Protein AF-A0A914ZJX1-F1 (afdb_monomer_lite)

Foldseek 3Di:
DVVVVVVVVVVVVVVVVVVVVVVVVVVVVVVVVVVVVVVVVVVVVVVVVPPPPDDDDDDDDDDDDDDDDDDDDDDDDDDDDDDDDDDDDDDDDDDDDDDDPDPPPDDDDDDDDDDPDPPPDPPPQDPVRVVVVVVVVVVVVVVVVVVVVVVVVVVVVVVVVVVVVVVVVVVVVVVVVVVVVVVVVVVVVVVVVVVVVVVVVVVVVVVVVVVVVVVVVVVVVVVVVVVVVVVPD

Sequence (233 aa):
IAKIVTELRSVRVRKTATMNEITRLSALVRIHENMARNTRRETKYAECNTDEKKGEFDITQTIPSNSNSSFSQQSTSGIRRRHTNVQGSDNSEEKRQPEALSNLEGYMLVDDHEEPRQVEIMEPLSDEESVQLMAENEKLYAKFAQVNSDVLRIEQQMNHIHRLQETFAEKVLDQERDIGFVNESAVHTVENIRDGNEQIRQAIQNMASRRVILLFCIIVLTFTLLFLDWYNP

pLDDT: mean 71.73, std 25.42, range [26.59, 98.12]

Radius of gyration: 45.77 Å; chains: 1; bounding box: 111×68×139 Å

Organism: Parascaris univalens (NCBI:txid6257)

Secondary structure (DSSP, 8-state):
-HHHHHHHHHHHHHHHHHHHHHHHHHHHHHHHHHHHHHHHHHHHHHHTTSS-S---------------------------PPP-------------------S-----------------------HHHHHHHHHHHHHHHHHHHHHHHHHHHHHHHHHHHHHHHHHHHHHHHHHHHHHHHHHHHHHHHHHHHHHHHHHHHHHHHHHHHHHHHHHHHHHHHHHHHHHHHHT--

Structure (mmCIF, N/CA/C/O backbone):
data_AF-A0A914ZJX1-F1
#
_entry.id   AF-A0A914ZJX1-F1
#
loop_
_atom_site.group_PDB
_atom_site.id
_atom_site.type_symbol
_atom_site.label_atom_id
_atom_site.label_alt_id
_atom_site.label_comp_id
_atom_site.label_asym_id
_atom_site.label_entity_id
_atom_site.label_seq_id
_atom_site.pdbx_PDB_ins_code
_atom_site.Cartn_x
_atom_site.Cartn_y
_atom_site.Cartn_z
_atom_site.occupancy
_atom_site.B_iso_or_equiv
_atom_site.auth_seq_id
_atom_site.auth_comp_id
_atom_site.auth_asym_id
_atom_site.auth_atom_id
_atom_site.pdbx_PDB_model_num
ATOM 1 N N . ILE A 1 1 ? 12.340 -21.798 6.779 1.00 63.53 1 ILE A N 1
ATOM 2 C CA . ILE A 1 1 ? 11.074 -22.252 6.145 1.00 63.53 1 ILE A CA 1
ATOM 3 C C . ILE A 1 1 ? 10.210 -23.053 7.128 1.00 63.53 1 ILE A C 1
ATOM 5 O O . ILE A 1 1 ? 9.241 -22.482 7.607 1.00 63.53 1 ILE A O 1
ATOM 9 N N . ALA A 1 2 ? 10.567 -24.289 7.517 1.00 69.75 2 ALA A N 1
ATOM 10 C CA . ALA A 1 2 ? 9.725 -25.146 8.379 1.00 69.75 2 ALA A CA 1
ATOM 11 C C . ALA A 1 2 ? 9.161 -24.454 9.644 1.00 69.75 2 ALA A C 1
ATOM 13 O O . ALA A 1 2 ? 7.949 -24.433 9.828 1.00 69.75 2 ALA A O 1
ATOM 14 N N . LYS A 1 3 ? 10.011 -23.793 10.449 1.00 71.25 3 LYS A N 1
ATOM 15 C CA . LYS A 1 3 ? 9.604 -23.071 11.675 1.00 71.25 3 LYS A CA 1
ATOM 16 C C . LYS A 1 3 ? 8.497 -22.023 11.438 1.00 71.25 3 LYS A C 1
ATOM 18 O O . LYS A 1 3 ? 7.591 -21.902 12.251 1.00 71.25 3 LYS A O 1
ATOM 23 N N . ILE A 1 4 ? 8.532 -21.321 10.301 1.00 82.31 4 ILE A N 1
ATOM 24 C CA . ILE A 1 4 ? 7.536 -20.300 9.924 1.00 82.31 4 ILE A CA 1
ATOM 25 C C . ILE A 1 4 ? 6.193 -20.959 9.581 1.00 82.31 4 ILE A C 1
ATOM 27 O O . ILE A 1 4 ? 5.141 -20.460 9.969 1.00 82.31 4 ILE A O 1
ATOM 31 N N . VAL A 1 5 ? 6.213 -22.112 8.905 1.00 81.62 5 VAL A N 1
ATOM 32 C CA . VAL A 1 5 ? 4.995 -22.879 8.588 1.00 81.62 5 VAL A CA 1
ATOM 33 C C . VAL A 1 5 ? 4.332 -23.408 9.863 1.00 81.62 5 VAL A C 1
ATOM 35 O O . VAL A 1 5 ? 3.105 -23.381 9.960 1.00 81.62 5 VAL A O 1
ATOM 38 N N . THR A 1 6 ? 5.114 -23.847 10.854 1.00 84.31 6 THR A N 1
ATOM 39 C CA . THR A 1 6 ? 4.582 -24.280 12.155 1.00 84.31 6 THR A CA 1
ATOM 40 C C . THR A 1 6 ? 3.911 -23.125 12.901 1.00 84.31 6 THR A C 1
ATOM 42 O O . THR A 1 6 ? 2.796 -23.297 13.393 1.00 84.31 6 THR A O 1
ATOM 45 N N . GLU A 1 7 ? 4.516 -21.932 12.911 1.00 79.62 7 GLU A N 1
ATOM 46 C CA . GLU A 1 7 ? 3.898 -20.746 13.522 1.00 79.62 7 GLU A CA 1
ATOM 47 C C . GLU A 1 7 ? 2.642 -20.278 12.780 1.00 79.62 7 GLU A C 1
ATOM 49 O O . GLU A 1 7 ? 1.613 -20.027 13.401 1.00 79.62 7 GLU A O 1
ATOM 54 N N . LEU A 1 8 ? 2.650 -20.252 11.444 1.00 80.50 8 LEU A N 1
ATOM 55 C CA . LEU A 1 8 ? 1.454 -19.915 10.661 1.00 80.50 8 LEU A CA 1
ATOM 56 C C . LEU A 1 8 ? 0.292 -20.889 10.921 1.00 80.50 8 LEU A C 1
ATOM 58 O O . LEU A 1 8 ? -0.869 -20.473 10.961 1.00 80.50 8 LEU A O 1
ATOM 62 N N . ARG A 1 9 ? 0.587 -22.178 11.145 1.00 82.19 9 ARG A N 1
ATOM 63 C CA . ARG A 1 9 ? -0.411 -23.168 11.584 1.00 82.19 9 ARG A CA 1
ATOM 64 C C . ARG A 1 9 ? -0.891 -22.883 13.012 1.00 82.19 9 ARG A C 1
ATOM 66 O O . ARG A 1 9 ? -2.101 -22.880 13.232 1.00 82.19 9 ARG A O 1
ATOM 73 N N . SER A 1 10 ? 0.013 -22.585 13.950 1.00 81.25 10 SER A N 1
ATOM 74 C CA . SER A 1 10 ? -0.329 -22.277 15.352 1.00 81.25 10 SER A CA 1
ATOM 75 C C . SER A 1 10 ? -1.207 -21.020 15.474 1.00 81.25 10 SER A C 1
ATOM 77 O O . SER A 1 10 ? -2.144 -20.986 16.276 1.00 81.25 10 SER A O 1
ATOM 79 N N . VAL A 1 11 ? -0.952 -20.000 14.649 1.00 84.12 11 VAL A N 1
ATOM 80 C CA . VAL A 1 11 ? -1.743 -18.763 14.564 1.00 84.12 11 VAL A CA 1
ATOM 81 C C . VAL A 1 11 ? -3.106 -19.024 13.922 1.00 84.12 11 VAL A C 1
ATOM 83 O O . VAL A 1 11 ? -4.121 -18.563 14.445 1.00 84.12 11 VAL A O 1
ATOM 86 N N . ARG A 1 12 ? -3.169 -19.806 12.833 1.00 83.25 12 ARG A N 1
ATOM 87 C CA . ARG A 1 12 ? -4.442 -20.151 12.177 1.00 83.25 12 ARG A CA 1
ATOM 88 C C . ARG A 1 12 ? -5.375 -20.927 13.108 1.00 83.25 12 ARG A C 1
ATOM 90 O O . ARG A 1 12 ? -6.540 -20.556 13.205 1.00 83.25 12 ARG A O 1
ATOM 97 N N . VAL A 1 13 ? -4.866 -21.942 13.812 1.00 83.81 13 VAL A N 1
ATOM 98 C CA . VAL A 1 13 ? -5.658 -22.751 14.759 1.00 83.81 13 VAL A CA 1
ATOM 99 C C . VAL A 1 13 ? -6.202 -21.889 15.902 1.00 83.81 13 VAL A C 1
ATOM 101 O O . VAL A 1 13 ? -7.392 -21.964 16.212 1.00 83.81 13 VAL A O 1
ATOM 104 N N . ARG A 1 14 ? -5.371 -21.002 16.471 1.00 82.69 14 ARG A N 1
ATOM 105 C CA . ARG A 1 14 ? -5.810 -20.038 17.495 1.00 82.69 14 ARG A CA 1
ATOM 106 C C . ARG A 1 14 ? -6.898 -19.093 16.970 1.00 82.69 14 ARG A C 1
ATOM 108 O O . ARG A 1 14 ? -7.919 -18.940 17.632 1.00 82.69 14 ARG A O 1
ATOM 115 N N . LYS A 1 15 ? -6.743 -18.546 15.756 1.00 86.75 15 LYS A N 1
ATOM 116 C CA . LYS A 1 15 ? -7.756 -17.685 15.113 1.00 86.75 15 LYS A CA 1
ATOM 117 C C . LYS A 1 15 ? -9.080 -18.416 14.842 1.00 86.75 15 LYS A C 1
ATOM 119 O O . LYS A 1 15 ? -10.137 -17.809 14.971 1.00 86.75 15 LYS A O 1
ATOM 124 N N . THR A 1 16 ? -9.054 -19.701 14.483 1.00 81.94 16 THR A N 1
ATOM 125 C CA . THR A 1 16 ? -10.292 -20.486 14.312 1.00 81.94 16 THR A CA 1
ATOM 126 C C . THR A 1 16 ? -10.971 -20.820 15.640 1.00 81.94 16 THR A C 1
ATOM 128 O O . THR A 1 16 ? -12.196 -20.819 15.701 1.00 81.94 16 THR A O 1
ATOM 131 N N . ALA A 1 17 ? -10.206 -21.058 16.711 1.00 81.69 17 ALA A N 1
ATOM 132 C CA . ALA A 1 17 ? -10.768 -21.328 18.034 1.00 81.69 17 ALA A CA 1
ATOM 133 C C . ALA A 1 17 ? -11.537 -20.112 18.581 1.00 81.69 17 ALA A C 1
ATOM 135 O O . ALA A 1 17 ? -12.707 -20.246 18.940 1.00 81.69 17 ALA A O 1
ATOM 136 N N . THR A 1 18 ? -10.931 -18.919 18.542 1.00 86.06 18 THR A N 1
ATOM 137 C CA . THR A 1 18 ? -11.588 -17.684 19.007 1.00 86.06 18 THR A CA 1
ATOM 138 C C . THR A 1 18 ? -12.792 -17.300 18.144 1.00 86.06 18 THR A C 1
ATOM 140 O O . THR A 1 18 ? -13.811 -16.865 18.673 1.00 86.06 18 THR A O 1
ATOM 143 N N . MET A 1 19 ? -12.737 -17.520 16.825 1.00 85.50 19 MET A N 1
ATOM 144 C CA . MET A 1 19 ? -13.879 -17.285 15.929 1.00 85.50 19 MET A CA 1
ATOM 145 C C . MET A 1 19 ? -15.087 -18.172 16.278 1.00 85.50 19 MET A C 1
ATOM 147 O O . MET A 1 19 ? -16.227 -17.700 16.286 1.00 85.50 19 MET A O 1
ATOM 151 N N . ASN A 1 20 ? -14.848 -19.446 16.605 1.00 85.50 20 ASN A N 1
ATOM 152 C CA . ASN A 1 20 ? -15.901 -20.379 17.014 1.00 85.50 20 ASN A CA 1
ATOM 153 C C . ASN A 1 20 ? -16.506 -19.992 18.374 1.00 85.50 20 ASN A C 1
ATOM 155 O O . ASN A 1 20 ? -17.723 -20.060 18.550 1.00 85.50 20 ASN A O 1
ATOM 159 N N . GLU A 1 21 ? -15.674 -19.544 19.315 1.00 90.19 21 GLU A N 1
ATOM 160 C CA . GLU A 1 21 ? -16.105 -19.055 20.627 1.00 90.19 21 GLU A CA 1
ATOM 161 C C . GLU A 1 21 ? -16.976 -17.795 20.509 1.00 90.19 21 GLU A C 1
ATOM 163 O O . GLU A 1 21 ? -18.094 -17.775 21.025 1.00 90.19 21 GLU A O 1
ATOM 168 N N . ILE A 1 22 ? -16.541 -16.796 19.732 1.00 91.25 22 ILE A N 1
ATOM 169 C CA . ILE A 1 22 ? -17.322 -15.581 19.436 1.00 91.25 22 ILE A CA 1
ATOM 170 C C . ILE A 1 22 ? -18.656 -15.932 18.762 1.00 91.25 22 ILE A C 1
ATOM 172 O O . ILE A 1 22 ? -19.696 -15.379 19.122 1.00 91.25 22 ILE A O 1
ATOM 176 N N . THR A 1 23 ? -18.660 -16.885 17.825 1.00 89.31 23 THR A N 1
ATOM 177 C CA . THR A 1 23 ? -19.890 -17.343 17.155 1.00 89.31 23 THR A CA 1
ATOM 178 C C . THR A 1 23 ? -20.862 -17.987 18.151 1.00 89.31 23 THR A C 1
ATOM 180 O O . THR A 1 23 ? -22.060 -17.692 18.132 1.00 89.31 23 THR A O 1
ATOM 183 N N . ARG A 1 24 ? -20.355 -18.817 19.073 1.00 92.31 24 ARG A N 1
ATOM 184 C CA . ARG A 1 24 ? -21.152 -19.458 20.132 1.00 92.31 24 ARG A CA 1
ATOM 185 C C . ARG A 1 24 ? -21.694 -18.443 21.145 1.00 92.31 24 ARG A C 1
ATOM 187 O O . ARG A 1 24 ? -22.862 -18.536 21.519 1.00 92.31 24 ARG A O 1
ATOM 194 N N . LEU A 1 25 ? -20.887 -17.461 21.548 1.00 94.06 25 LEU A N 1
ATOM 195 C CA . LEU A 1 25 ? -21.309 -16.368 22.431 1.00 94.06 25 LEU A CA 1
ATOM 196 C C . LEU A 1 25 ? -22.364 -15.477 21.761 1.00 94.06 25 LEU A C 1
ATOM 198 O O . LEU A 1 25 ? -23.373 -15.159 22.384 1.00 94.06 25 LEU A O 1
ATOM 202 N N . SER A 1 26 ? -22.197 -15.145 20.477 1.00 90.19 26 SER A N 1
ATOM 203 C CA . SER A 1 26 ? -23.188 -14.387 19.701 1.00 90.19 26 SER A CA 1
ATOM 204 C C . SER A 1 26 ? -24.539 -15.111 19.629 1.00 90.19 26 SER A C 1
ATOM 206 O O . SER A 1 26 ? -25.585 -14.492 19.840 1.00 90.19 26 SER A O 1
ATOM 208 N N . ALA A 1 27 ? -24.529 -16.432 19.414 1.00 91.75 27 ALA A N 1
ATOM 209 C CA . ALA A 1 27 ? -25.740 -17.248 19.464 1.00 91.75 27 ALA A CA 1
ATOM 210 C C . ALA A 1 27 ? -26.391 -17.234 20.862 1.00 91.75 27 ALA A C 1
ATOM 212 O O . ALA A 1 27 ? -27.602 -17.040 20.963 1.00 91.75 27 ALA A O 1
ATOM 213 N N . LEU A 1 28 ? -25.600 -17.371 21.934 1.00 93.38 28 LEU A N 1
ATOM 214 C CA . LEU A 1 28 ? -26.094 -17.353 23.315 1.00 93.38 28 LEU A CA 1
ATOM 215 C C . LEU A 1 28 ? -26.724 -16.001 23.692 1.00 93.38 28 LEU A C 1
ATOM 217 O O . LEU A 1 28 ? -27.845 -15.971 24.197 1.00 93.38 28 LEU A O 1
ATOM 221 N N . VAL A 1 29 ? -26.051 -14.886 23.386 1.00 92.00 29 VAL A N 1
ATOM 222 C CA . VAL A 1 29 ? -26.569 -13.524 23.612 1.00 92.00 29 VAL A CA 1
ATOM 223 C C . VAL A 1 29 ? -27.886 -13.320 22.864 1.00 92.00 29 VAL A C 1
ATOM 225 O O . VAL A 1 29 ? -28.848 -12.815 23.437 1.00 92.00 29 VAL A O 1
ATOM 228 N N . ARG A 1 30 ? -27.974 -13.777 21.611 1.00 90.88 30 ARG A N 1
ATOM 229 C CA . ARG A 1 30 ? -29.190 -13.668 20.793 1.00 90.88 30 ARG A CA 1
ATOM 230 C C . ARG A 1 30 ? -30.359 -14.501 21.335 1.00 90.88 30 ARG A C 1
ATOM 232 O O . ARG A 1 30 ? -31.508 -14.078 21.209 1.00 90.88 30 ARG A O 1
ATOM 239 N N . ILE A 1 31 ? -30.083 -15.659 21.941 1.00 88.12 31 ILE A N 1
ATOM 240 C CA . ILE A 1 31 ? -31.086 -16.472 22.650 1.00 88.12 31 ILE A CA 1
ATOM 241 C C . ILE A 1 31 ? -31.544 -15.751 23.924 1.00 88.12 31 ILE A C 1
ATOM 243 O O . ILE A 1 31 ? -32.746 -15.595 24.129 1.00 88.12 31 ILE A O 1
ATOM 247 N N . HIS A 1 32 ? -30.612 -15.241 24.731 1.00 87.12 32 HIS A N 1
ATOM 248 C CA . HIS A 1 32 ? -30.917 -14.512 25.965 1.00 87.12 32 HIS A CA 1
ATOM 249 C C . HIS A 1 32 ? -31.736 -13.233 25.703 1.00 87.12 32 HIS A C 1
ATOM 251 O O . HIS A 1 32 ? -32.729 -12.968 26.375 1.00 87.12 32 HIS A O 1
ATOM 257 N N . GLU A 1 33 ? -31.391 -12.470 24.665 1.00 86.94 33 GLU A N 1
ATOM 258 C CA . GLU A 1 33 ? -32.134 -11.280 24.232 1.00 86.94 33 GLU A CA 1
ATOM 259 C C . GLU A 1 33 ? -33.534 -11.632 23.679 1.00 86.94 33 GLU A C 1
ATOM 261 O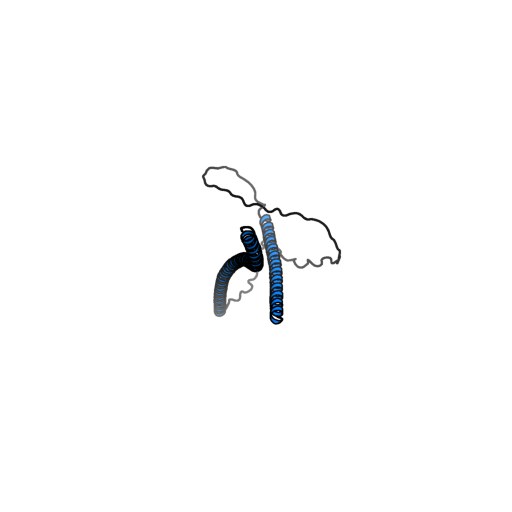 O . GLU A 1 33 ? -34.461 -10.826 23.746 1.00 86.94 33 GLU A O 1
ATOM 266 N N . ASN A 1 34 ? -33.729 -12.828 23.109 1.00 82.25 34 ASN A N 1
ATOM 267 C CA . ASN A 1 34 ? -35.059 -13.326 22.735 1.00 82.25 34 ASN A CA 1
ATOM 268 C C . ASN A 1 34 ? -35.878 -13.676 23.9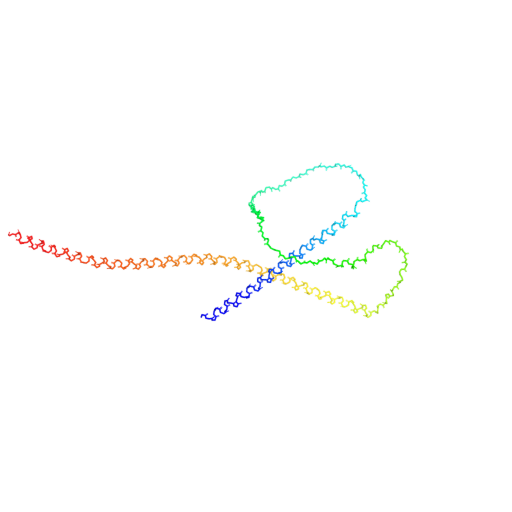91 1.00 82.25 34 ASN A C 1
ATOM 270 O O . ASN A 1 34 ? -36.976 -13.151 24.163 1.00 82.25 34 ASN A O 1
ATOM 274 N N . MET A 1 35 ? -35.298 -14.453 24.910 1.00 85.88 35 MET A N 1
ATOM 275 C CA . MET A 1 35 ? -35.914 -14.832 26.185 1.00 85.88 35 MET A CA 1
ATOM 276 C C . MET A 1 35 ? -36.354 -13.601 26.993 1.00 85.88 35 MET A C 1
ATOM 278 O O . MET A 1 35 ? -37.538 -13.459 27.283 1.00 85.88 35 MET A O 1
ATOM 282 N N . ALA A 1 36 ? -35.457 -12.638 27.224 1.00 80.12 36 ALA A N 1
ATOM 283 C CA . ALA A 1 36 ? -35.767 -11.401 27.948 1.00 80.12 36 ALA A CA 1
ATOM 284 C C . ALA A 1 36 ? -36.853 -10.539 27.267 1.00 80.12 36 ALA A C 1
ATOM 286 O O . ALA A 1 36 ? -37.604 -9.830 27.942 1.00 80.12 36 ALA A O 1
ATOM 287 N N . ARG A 1 37 ? -36.974 -10.593 25.930 1.00 80.94 37 ARG A N 1
ATOM 288 C CA . ARG A 1 37 ? -38.070 -9.935 25.195 1.00 80.94 37 ARG A CA 1
ATOM 289 C C . ARG A 1 37 ? -39.405 -10.659 25.348 1.00 80.94 37 ARG A C 1
ATOM 291 O O . ARG A 1 37 ? -40.429 -9.983 25.317 1.00 80.94 37 ARG A O 1
ATOM 298 N N . ASN A 1 38 ? -39.409 -11.980 25.505 1.00 75.88 38 ASN A N 1
ATOM 299 C CA . ASN A 1 38 ? -40.638 -12.744 25.720 1.00 75.88 38 ASN A CA 1
ATOM 300 C C . ASN A 1 38 ? -41.129 -12.596 27.163 1.00 75.88 38 ASN A C 1
ATOM 302 O O . ASN A 1 38 ? -42.287 -12.235 27.340 1.00 75.88 38 ASN A O 1
ATOM 306 N N . THR A 1 39 ? -40.241 -12.644 28.162 1.00 76.81 39 THR A N 1
ATOM 307 C CA . THR A 1 39 ? -40.602 -12.331 29.557 1.00 76.81 39 THR A CA 1
ATOM 308 C C . THR A 1 39 ? -41.211 -10.927 29.686 1.00 76.81 39 THR A C 1
ATOM 310 O O . THR A 1 39 ? -42.252 -10.758 30.308 1.00 76.81 39 THR A O 1
ATOM 313 N N . ARG A 1 40 ? -40.648 -9.912 29.004 1.00 71.75 40 ARG A N 1
ATOM 314 C CA . ARG A 1 40 ? -41.230 -8.548 28.948 1.00 71.75 40 ARG A CA 1
ATOM 315 C C . ARG A 1 40 ? -42.565 -8.438 28.197 1.00 71.75 40 ARG A C 1
ATOM 317 O O . ARG A 1 40 ? -43.233 -7.412 28.310 1.00 71.75 40 ARG A O 1
ATOM 324 N N . ARG A 1 41 ? -42.927 -9.423 27.371 1.00 68.25 41 ARG A N 1
ATOM 325 C CA . ARG A 1 41 ? -44.252 -9.504 26.735 1.00 68.25 41 ARG A CA 1
ATOM 326 C C . ARG A 1 41 ? -45.237 -10.181 27.674 1.00 68.25 41 ARG A C 1
ATOM 328 O O . ARG A 1 41 ? -46.320 -9.650 27.869 1.00 68.25 41 ARG A O 1
ATOM 335 N N . GLU A 1 42 ? -44.836 -11.286 28.289 1.00 65.88 42 GLU A N 1
ATOM 336 C CA . GLU A 1 42 ? -45.621 -12.022 29.284 1.00 65.88 42 GLU A CA 1
ATOM 337 C C . GLU A 1 42 ? -46.024 -11.114 30.458 1.00 65.88 42 GLU A C 1
ATOM 339 O O . GLU A 1 42 ? -47.206 -11.056 30.788 1.00 65.88 42 GLU A O 1
ATOM 344 N N . THR A 1 43 ? -45.110 -10.289 30.990 1.00 61.38 43 THR A N 1
ATOM 345 C CA . THR A 1 43 ? -45.464 -9.291 32.021 1.00 61.38 43 THR A CA 1
ATOM 346 C C . THR A 1 43 ? -46.469 -8.249 31.520 1.00 61.38 43 THR A C 1
ATOM 348 O O . THR A 1 43 ? -47.393 -7.904 32.245 1.00 61.38 43 THR A O 1
ATOM 351 N N . LYS A 1 44 ? -46.350 -7.782 30.269 1.00 61.81 44 LYS A N 1
ATOM 352 C CA . LYS A 1 44 ? -47.296 -6.811 29.685 1.00 61.81 44 LYS A CA 1
ATOM 353 C C . LYS A 1 44 ? -48.683 -7.393 29.413 1.00 61.81 44 LYS A C 1
ATOM 355 O O . LYS A 1 44 ? -49.662 -6.658 29.477 1.00 61.81 44 LYS A O 1
ATOM 360 N N . TYR A 1 45 ? -48.783 -8.686 29.106 1.00 52.91 45 TYR A N 1
ATOM 361 C CA . TYR A 1 45 ? -50.078 -9.359 28.971 1.00 52.91 45 TYR A CA 1
ATOM 362 C C . TYR A 1 45 ? -50.717 -9.676 30.332 1.00 52.91 45 TYR A C 1
ATOM 364 O O . TYR A 1 45 ? -51.940 -9.727 30.413 1.00 52.91 45 TYR A O 1
ATOM 372 N N . ALA A 1 46 ? -49.925 -9.824 31.400 1.00 55.16 46 ALA A N 1
ATOM 373 C CA . ALA A 1 46 ? -50.448 -9.902 32.765 1.00 55.16 46 ALA A CA 1
ATOM 374 C C . ALA A 1 46 ? -50.996 -8.544 33.252 1.00 55.16 46 ALA A C 1
ATOM 376 O O . ALA A 1 46 ? -52.097 -8.486 33.788 1.00 55.16 46 ALA A O 1
ATOM 377 N N . GLU A 1 47 ? -50.267 -7.453 32.995 1.00 52.16 47 GLU A N 1
ATOM 378 C CA . GLU A 1 47 ? -50.614 -6.081 33.411 1.00 52.16 47 GLU A CA 1
ATOM 379 C C . GLU A 1 47 ? -51.854 -5.520 32.676 1.00 52.16 47 GLU A C 1
ATOM 381 O O . GLU A 1 47 ? -52.600 -4.713 33.220 1.00 52.16 47 GLU A O 1
ATOM 386 N N . CYS A 1 48 ? -52.135 -6.000 31.457 1.00 43.66 48 CYS A N 1
ATOM 387 C CA . CYS A 1 48 ? -53.297 -5.580 30.661 1.00 43.66 48 CYS A CA 1
ATOM 388 C C . CYS A 1 48 ? -54.639 -6.199 31.116 1.00 43.66 48 CYS A C 1
ATOM 390 O O . CYS A 1 48 ? -55.693 -5.726 30.697 1.00 43.66 48 CYS A O 1
ATOM 392 N N . ASN A 1 49 ? -54.627 -7.247 31.950 1.00 45.59 49 ASN A N 1
ATOM 393 C CA . ASN A 1 49 ? -55.846 -7.949 32.385 1.00 45.59 49 ASN A CA 1
ATOM 394 C C . ASN A 1 49 ? -56.484 -7.369 33.666 1.00 45.59 49 ASN A C 1
ATOM 396 O O . ASN A 1 49 ? -57.536 -7.849 34.086 1.00 45.59 49 ASN A O 1
ATOM 400 N N . THR A 1 50 ? -55.873 -6.359 34.294 1.00 47.00 50 THR A N 1
ATOM 401 C CA . THR A 1 50 ? -56.339 -5.782 35.572 1.00 47.00 50 THR A CA 1
ATOM 402 C C . THR A 1 50 ? -57.206 -4.524 35.450 1.00 47.00 50 THR A C 1
ATOM 404 O O . THR A 1 50 ? -57.960 -4.245 36.378 1.00 47.00 50 THR A O 1
ATOM 407 N N . ASP A 1 51 ? -57.181 -3.807 34.319 1.00 44.16 51 ASP A N 1
ATOM 408 C CA . ASP A 1 51 ? -57.809 -2.474 34.194 1.00 44.16 51 ASP A CA 1
ATOM 409 C C . ASP A 1 51 ? -59.149 -2.430 33.420 1.00 44.16 51 ASP A C 1
ATOM 411 O O . ASP A 1 51 ? -59.751 -1.367 33.276 1.00 44.16 51 ASP A O 1
ATOM 415 N N . GLU A 1 52 ? -59.700 -3.563 32.964 1.00 43.44 52 GLU A N 1
ATOM 416 C CA . GLU A 1 52 ? -60.939 -3.584 32.152 1.00 43.44 52 GLU A CA 1
ATOM 417 C C . GLU A 1 52 ? -62.271 -3.557 32.945 1.00 43.44 52 GLU A C 1
ATOM 419 O O . GLU A 1 52 ? -63.329 -3.902 32.412 1.00 43.44 52 GLU A O 1
ATOM 424 N N . LYS A 1 53 ? -62.280 -3.112 34.215 1.00 43.59 53 LYS A N 1
ATOM 425 C CA . LYS A 1 53 ? -63.531 -2.933 34.995 1.00 43.59 53 LYS A CA 1
ATOM 426 C C . LYS A 1 53 ? -63.613 -1.656 35.841 1.00 43.59 53 LYS A C 1
ATOM 428 O O . LYS A 1 53 ? -63.817 -1.718 37.053 1.00 43.59 53 LYS A O 1
ATOM 433 N N . LYS A 1 54 ? -63.624 -0.498 35.175 1.00 36.09 54 LYS A N 1
ATOM 434 C CA . LYS A 1 54 ? -64.483 0.650 35.544 1.00 36.09 54 LYS A CA 1
ATOM 435 C C . LYS A 1 54 ? -64.588 1.629 34.376 1.00 36.09 54 LYS A C 1
ATOM 437 O O . LYS A 1 54 ? -63.587 2.190 33.951 1.00 36.09 54 LYS A O 1
ATOM 442 N N . GLY A 1 55 ? -65.796 1.811 33.851 1.00 32.38 55 GLY A N 1
ATOM 443 C CA . GLY A 1 55 ? -66.059 2.763 32.774 1.00 32.38 55 GLY A CA 1
ATOM 444 C C . GLY A 1 55 ? -66.694 4.070 33.253 1.00 32.38 55 GLY A C 1
ATOM 445 O O . GLY A 1 55 ? -67.102 4.179 34.406 1.00 32.38 55 GLY A O 1
ATOM 446 N N . GLU A 1 56 ? -66.857 4.960 32.267 1.00 31.47 56 GLU A N 1
ATOM 447 C CA . GLU A 1 56 ? -67.944 5.945 32.098 1.00 31.47 56 GLU A CA 1
ATOM 448 C C . GLU A 1 56 ? -67.641 7.449 32.327 1.00 31.47 56 GLU A C 1
ATOM 450 O O . GLU A 1 56 ? -67.453 7.898 33.450 1.00 31.47 56 GLU A O 1
ATOM 455 N N . PHE A 1 57 ? -67.727 8.201 31.207 1.00 30.94 57 PHE A N 1
ATOM 456 C CA . PHE A 1 57 ? -67.912 9.666 31.043 1.00 30.94 57 PHE A CA 1
ATOM 457 C C . PHE A 1 57 ? -66.806 10.626 31.570 1.00 30.94 57 PHE A C 1
ATOM 459 O O . PHE A 1 57 ? -66.059 10.297 32.479 1.00 30.94 57 PHE A O 1
ATOM 466 N N . ASP A 1 58 ? -66.570 11.830 31.018 1.00 29.34 58 ASP A N 1
ATOM 467 C CA . ASP A 1 58 ? -67.337 12.679 30.075 1.00 29.34 58 ASP A CA 1
ATOM 468 C C . ASP A 1 58 ? -66.398 13.504 29.133 1.00 29.34 58 ASP A C 1
ATOM 470 O O . ASP A 1 58 ? -65.172 13.479 29.253 1.00 29.34 58 ASP A O 1
ATOM 474 N N . ILE A 1 59 ? -66.974 14.236 28.177 1.00 39.91 59 ILE A N 1
ATOM 475 C CA . ILE A 1 59 ? -66.352 15.031 27.101 1.00 39.91 59 ILE A CA 1
ATOM 476 C C . ILE A 1 59 ? -66.068 16.484 27.550 1.00 39.91 59 ILE A C 1
ATOM 478 O O . ILE A 1 59 ? -66.909 17.073 28.218 1.00 39.91 59 ILE A O 1
ATOM 482 N N . THR A 1 60 ? -64.970 17.124 27.087 1.00 29.22 60 THR A N 1
ATOM 483 C CA . THR A 1 60 ? -64.966 18.482 26.451 1.00 29.22 60 THR A CA 1
ATOM 484 C C . THR A 1 60 ? -63.569 18.990 26.019 1.00 29.22 60 THR A C 1
ATOM 486 O O . THR A 1 60 ? -62.549 18.766 26.655 1.00 29.22 60 THR A O 1
ATOM 489 N N . GLN A 1 61 ? -63.591 19.690 24.882 1.00 36.19 61 GLN A N 1
ATOM 490 C CA . GLN A 1 61 ? -62.572 20.415 24.102 1.00 36.19 61 GLN A CA 1
ATOM 491 C C . GLN A 1 61 ? -61.500 21.237 24.864 1.00 36.19 61 GLN A C 1
ATOM 493 O O . GLN A 1 61 ? -61.813 21.903 25.846 1.00 36.19 61 GLN A O 1
ATOM 498 N N . THR A 1 62 ? -60.299 21.394 24.274 1.00 29.16 62 THR A N 1
ATOM 499 C CA . THR A 1 62 ? -59.807 22.684 23.696 1.00 29.16 62 THR A CA 1
ATOM 500 C C . THR A 1 62 ? -58.423 22.576 23.009 1.00 29.16 62 THR A C 1
ATOM 502 O O . THR A 1 62 ? -57.584 21.758 23.364 1.00 29.16 62 THR A O 1
ATOM 505 N N . ILE A 1 63 ? -58.204 23.421 21.993 1.00 34.50 63 ILE A N 1
ATOM 506 C CA . ILE A 1 63 ? -56.985 23.656 21.176 1.00 34.50 63 ILE A CA 1
ATOM 507 C C . ILE A 1 63 ? -56.868 25.205 21.135 1.00 34.50 63 ILE A C 1
ATOM 509 O O . ILE A 1 63 ? -57.941 25.806 20.993 1.00 34.50 63 ILE A O 1
ATOM 513 N N . PRO A 1 64 ? -55.696 25.900 21.263 1.00 44.22 64 PRO A N 1
ATOM 514 C CA . PRO A 1 64 ? -54.750 25.970 20.131 1.00 44.22 64 PRO A CA 1
ATOM 515 C C . PRO A 1 64 ? -53.260 26.378 20.327 1.00 44.22 64 PRO A C 1
ATOM 517 O O . PRO A 1 64 ? -52.854 26.990 21.307 1.00 44.22 64 PRO A O 1
ATOM 520 N N . SER A 1 65 ? -52.529 26.222 19.206 1.00 30.69 65 SER A N 1
ATOM 521 C CA . SER A 1 65 ? -51.378 27.026 18.705 1.00 30.69 65 SER A CA 1
ATOM 522 C C . SER A 1 65 ? -49.998 26.897 19.394 1.00 30.69 65 SER A C 1
ATOM 524 O O . SER A 1 65 ? -49.895 27.069 20.596 1.00 30.69 65 SER A O 1
ATOM 526 N N . ASN A 1 66 ? -48.907 26.509 18.699 1.00 32.50 66 ASN A N 1
ATOM 527 C CA . ASN A 1 66 ? -48.102 27.196 17.637 1.00 32.50 66 ASN A CA 1
ATOM 528 C C . ASN A 1 66 ? -46.785 27.724 18.291 1.00 32.50 66 ASN A C 1
ATOM 530 O O . ASN A 1 66 ? -46.838 28.126 19.443 1.00 32.50 66 ASN A O 1
ATOM 534 N N . SER A 1 67 ? -45.568 27.744 17.722 1.00 31.53 67 SER A N 1
ATOM 535 C CA . SER A 1 67 ? -45.083 27.654 16.331 1.00 31.53 67 SER A CA 1
ATOM 536 C C . SER A 1 67 ? -43.576 27.298 16.242 1.00 31.53 67 SER A C 1
ATOM 538 O O . SER A 1 67 ? -42.816 27.875 17.011 1.00 31.53 67 SER A O 1
ATOM 540 N N . ASN A 1 68 ? -43.167 26.546 15.199 1.00 32.38 68 ASN A N 1
ATOM 541 C CA . ASN A 1 68 ? -41.898 26.649 14.415 1.00 32.38 68 ASN A CA 1
ATOM 542 C C . ASN A 1 68 ? -40.527 26.452 15.145 1.00 32.38 68 ASN A C 1
ATOM 544 O O . ASN A 1 68 ? -40.362 26.854 16.282 1.00 32.38 68 ASN A O 1
ATOM 548 N N . SER A 1 69 ? -39.437 25.895 14.582 1.00 31.45 69 SER A N 1
ATOM 549 C CA . SER A 1 69 ? -39.047 25.383 13.240 1.00 31.45 69 SER A CA 1
ATOM 550 C C . SER A 1 69 ? -37.898 24.326 13.414 1.00 31.45 69 SER A C 1
ATOM 552 O O . SER A 1 69 ? -37.564 24.048 14.560 1.00 31.45 69 SER A O 1
ATOM 554 N N . SER A 1 70 ? -37.216 23.677 12.447 1.00 26.59 70 SER A N 1
ATOM 555 C CA . SER A 1 70 ? -37.097 23.770 10.972 1.00 26.59 70 SER A CA 1
ATOM 556 C C . SER A 1 70 ? -36.598 22.442 10.336 1.00 26.59 70 SER A C 1
ATOM 558 O O . SER A 1 70 ? -36.021 21.600 11.013 1.00 26.59 70 SER A O 1
ATOM 560 N N . PHE A 1 71 ? -36.825 22.299 9.020 1.00 26.61 71 PHE A N 1
ATOM 561 C CA . PHE A 1 71 ? -35.885 21.946 7.918 1.00 26.61 71 PHE A CA 1
ATOM 562 C C . PHE A 1 71 ? -34.491 21.327 8.261 1.00 26.61 71 PHE A C 1
ATOM 564 O O . PHE A 1 71 ? -33.818 21.832 9.149 1.00 26.61 71 PHE A O 1
ATOM 571 N N . SER A 1 72 ? -33.920 20.322 7.564 1.00 31.14 72 SER A N 1
ATOM 572 C CA . SER A 1 72 ? -34.218 19.705 6.246 1.00 31.14 72 SER A CA 1
ATOM 573 C C . SER A 1 72 ? -33.641 18.280 6.062 1.00 31.14 72 SER A C 1
ATOM 575 O O . SER A 1 72 ? -32.705 17.881 6.741 1.00 31.14 72 SER A O 1
ATOM 577 N N . GLN A 1 73 ? -34.199 17.578 5.062 1.00 38.09 73 GLN A N 1
ATOM 578 C CA . GLN A 1 73 ? -33.683 16.455 4.238 1.00 38.09 73 GLN A CA 1
ATOM 579 C C . GLN A 1 73 ? -32.140 16.247 4.268 1.00 38.09 73 GLN A C 1
ATOM 581 O O . GLN A 1 73 ? -31.401 17.222 4.235 1.00 38.09 73 GLN A O 1
ATOM 586 N N . GLN A 1 74 ? -31.588 15.022 4.212 1.00 30.53 74 GLN A N 1
ATOM 587 C CA . GLN A 1 74 ? -31.599 14.202 2.985 1.00 30.53 74 GLN A CA 1
ATOM 588 C C . GLN A 1 74 ? -31.247 12.704 3.188 1.00 30.53 74 GLN A C 1
ATOM 590 O O . GLN A 1 74 ? -30.473 12.318 4.056 1.00 30.53 74 GLN A O 1
ATOM 595 N N . SER A 1 75 ? -31.838 11.889 2.314 1.00 32.28 75 SER A N 1
ATOM 596 C CA . SER A 1 75 ? -31.734 10.444 2.054 1.00 32.28 75 SER A CA 1
ATOM 597 C C . SER A 1 75 ? -30.451 9.669 2.411 1.00 32.28 75 SER A C 1
ATOM 599 O O . SER A 1 75 ? -29.364 10.016 1.955 1.00 32.28 75 SER A O 1
ATOM 601 N N . THR A 1 76 ? -30.628 8.449 2.942 1.00 39.78 76 THR A N 1
ATOM 602 C CA . THR A 1 76 ? -29.812 7.285 2.536 1.00 39.78 76 THR A CA 1
ATOM 603 C C . THR A 1 76 ? -30.684 6.105 2.094 1.00 39.78 76 THR A C 1
ATOM 605 O O . THR A 1 76 ? -31.731 5.789 2.656 1.00 39.78 76 THR A O 1
ATOM 608 N N . SER A 1 77 ? -30.254 5.501 0.993 1.00 35.06 77 SER A N 1
ATOM 609 C CA . SER A 1 77 ? -30.882 4.432 0.222 1.00 35.06 77 SER A CA 1
ATOM 610 C C . SER A 1 77 ? -31.022 3.105 0.980 1.00 35.06 77 SER A C 1
ATOM 612 O O . SER A 1 77 ? -30.102 2.641 1.648 1.00 35.06 77 SER A O 1
ATOM 614 N N . GLY A 1 78 ? -32.163 2.431 0.805 1.00 35.94 78 GLY A N 1
ATOM 615 C CA . GLY A 1 78 ? -32.388 1.088 1.345 1.00 35.94 78 GLY A CA 1
ATOM 616 C C . GLY A 1 78 ? -31.769 -0.031 0.496 1.00 35.94 78 GLY A C 1
ATOM 617 O O . GLY A 1 78 ? -31.711 0.063 -0.730 1.00 35.94 78 GLY A O 1
ATOM 618 N N . ILE A 1 79 ? -31.395 -1.144 1.142 1.00 36.50 79 ILE A N 1
ATOM 619 C CA . ILE A 1 79 ? -30.983 -2.390 0.471 1.00 36.50 79 ILE A CA 1
ATOM 620 C C . ILE A 1 79 ? -31.952 -3.533 0.815 1.00 36.50 79 ILE A C 1
ATOM 622 O O . ILE A 1 79 ? -31.840 -4.249 1.808 1.00 36.50 79 ILE A O 1
ATOM 626 N N . ARG A 1 80 ? -32.925 -3.670 -0.088 1.00 34.53 80 ARG A N 1
ATOM 627 C CA . ARG A 1 80 ? -33.714 -4.855 -0.464 1.00 34.53 80 ARG A CA 1
ATOM 628 C C . ARG A 1 80 ? -33.183 -6.205 0.068 1.00 34.53 80 ARG A C 1
ATOM 630 O O . ARG A 1 80 ? -32.289 -6.798 -0.534 1.00 34.53 80 ARG A O 1
ATOM 637 N N . ARG A 1 81 ? -33.822 -6.776 1.101 1.00 34.16 81 ARG A N 1
ATOM 638 C CA . ARG A 1 81 ? -33.679 -8.216 1.408 1.00 34.16 81 ARG A CA 1
ATOM 639 C C . ARG A 1 81 ? -34.383 -9.038 0.326 1.00 34.16 81 ARG A C 1
ATOM 641 O O . ARG A 1 81 ? -35.581 -8.887 0.101 1.00 34.16 81 ARG A O 1
ATOM 648 N N . ARG A 1 82 ? -33.625 -9.888 -0.366 1.00 30.30 82 ARG A N 1
ATOM 649 C CA . ARG A 1 82 ? -34.104 -10.743 -1.459 1.00 30.30 82 ARG A CA 1
ATOM 650 C C . ARG A 1 82 ? -34.637 -12.061 -0.891 1.00 30.30 82 ARG A C 1
ATOM 652 O O . ARG A 1 82 ? -33.920 -12.738 -0.165 1.00 30.30 82 ARG A O 1
ATOM 659 N N . HIS A 1 83 ? -35.868 -12.429 -1.245 1.00 34.78 83 HIS A N 1
ATOM 660 C CA . HIS A 1 83 ? -36.385 -13.780 -1.020 1.00 34.78 83 HIS A CA 1
ATOM 661 C C . HIS A 1 83 ? -35.590 -14.800 -1.850 1.00 34.78 83 HIS A C 1
ATOM 663 O O . HIS A 1 83 ? -35.430 -14.617 -3.058 1.00 34.78 83 HIS A O 1
ATOM 669 N N . THR A 1 84 ? -35.202 -15.909 -1.225 1.00 32.56 84 THR A N 1
ATOM 670 C CA . THR A 1 84 ? -35.014 -17.206 -1.889 1.00 32.56 84 THR A CA 1
ATOM 671 C C . THR A 1 84 ? -35.687 -18.258 -1.020 1.00 32.56 84 THR A C 1
ATOM 673 O O . THR A 1 84 ? -35.427 -18.334 0.178 1.00 32.56 84 THR A O 1
ATOM 676 N N . ASN A 1 85 ? -36.592 -19.015 -1.625 1.00 27.88 85 ASN A N 1
ATOM 677 C CA . ASN A 1 85 ? -37.380 -20.083 -1.019 1.00 27.88 85 ASN A CA 1
ATOM 678 C C . ASN A 1 85 ? -37.089 -21.373 -1.812 1.00 27.88 85 ASN A C 1
ATOM 680 O O . ASN A 1 85 ? -36.814 -21.241 -3.005 1.00 27.88 85 ASN A O 1
ATOM 684 N N . VAL A 1 86 ? -37.255 -22.560 -1.198 1.00 30.33 86 VAL A N 1
ATOM 685 C CA . VAL A 1 86 ? -37.311 -23.892 -1.870 1.00 30.33 86 VAL A CA 1
ATOM 686 C C . VAL A 1 86 ? -35.951 -24.425 -2.418 1.00 30.33 86 VAL A C 1
ATOM 688 O O . VAL A 1 86 ? -35.165 -23.633 -2.923 1.00 30.33 86 VAL A O 1
ATOM 691 N N . GLN A 1 87 ? -35.535 -25.713 -2.372 1.00 29.25 87 GLN A N 1
ATOM 692 C CA . GLN A 1 87 ? -36.019 -27.016 -1.825 1.00 29.25 87 GLN A CA 1
ATOM 693 C C . GLN A 1 87 ? -34.784 -27.855 -1.370 1.00 29.25 87 GLN A C 1
ATOM 695 O O . GLN A 1 87 ? -33.682 -27.598 -1.850 1.00 29.25 87 GLN A O 1
ATOM 700 N N . GLY A 1 88 ? -34.973 -28.914 -0.563 1.00 27.12 88 GLY A N 1
ATOM 701 C CA . GLY A 1 88 ? -34.004 -30.014 -0.357 1.00 27.12 88 GLY A CA 1
ATOM 702 C C . GLY A 1 88 ? -33.816 -30.350 1.128 1.00 27.12 88 GLY A C 1
ATOM 703 O O . GLY A 1 88 ? -32.941 -29.781 1.765 1.00 27.12 88 GLY A O 1
ATOM 704 N N . SER A 1 89 ? -34.728 -31.065 1.795 1.00 29.36 89 SER A N 1
ATOM 705 C CA . SER A 1 89 ? -34.909 -32.531 1.729 1.00 29.36 89 SER A CA 1
ATOM 706 C C . SER A 1 89 ? -33.632 -33.313 2.060 1.00 29.36 89 SER A C 1
ATOM 708 O O . SER A 1 89 ? -32.829 -33.554 1.169 1.00 29.36 89 SER A O 1
ATOM 710 N N . ASP A 1 90 ? -33.503 -33.779 3.307 1.00 29.47 90 ASP A N 1
ATOM 711 C CA . ASP A 1 90 ? -33.643 -35.223 3.540 1.00 29.47 90 ASP A CA 1
ATOM 712 C C . ASP A 1 90 ? -34.018 -35.569 4.992 1.00 29.47 90 ASP A C 1
ATOM 714 O O . ASP A 1 90 ? -33.857 -34.761 5.909 1.00 29.47 90 ASP A O 1
ATOM 718 N N . ASN A 1 91 ? -34.604 -36.755 5.169 1.00 30.52 91 ASN A N 1
ATOM 719 C CA . ASN A 1 91 ? -35.298 -37.169 6.392 1.00 30.52 91 ASN A CA 1
ATOM 720 C C . ASN A 1 91 ? -34.373 -37.762 7.465 1.00 30.52 91 ASN A C 1
ATOM 722 O O . ASN A 1 91 ? -33.443 -38.509 7.168 1.00 30.52 91 ASN A O 1
ATOM 726 N N . SER A 1 92 ? -34.744 -37.572 8.732 1.00 35.34 92 SER A N 1
ATOM 727 C CA . SER A 1 92 ? -34.518 -38.545 9.811 1.00 35.34 92 SER A CA 1
ATOM 728 C C . SER A 1 92 ? -35.572 -38.318 10.892 1.00 35.34 92 SER A C 1
ATOM 730 O O . SER A 1 92 ? -35.455 -37.410 11.711 1.00 35.34 92 SER A O 1
ATOM 732 N N . GLU A 1 93 ? -36.639 -39.116 10.858 1.00 33.66 93 GLU A N 1
ATOM 733 C CA . GLU A 1 93 ? -37.624 -39.161 11.936 1.00 33.66 93 GLU A CA 1
ATOM 734 C C . GLU A 1 93 ? -36.996 -39.853 13.155 1.00 33.66 93 GLU A C 1
ATOM 736 O O . GLU A 1 93 ? -36.675 -41.037 13.083 1.00 33.66 93 GLU A O 1
ATOM 741 N N . GLU A 1 94 ? -36.886 -39.171 14.300 1.00 31.30 94 GLU A N 1
ATOM 742 C CA . GLU A 1 94 ? -36.883 -39.878 15.585 1.00 31.30 94 GLU A CA 1
ATOM 743 C C . GLU A 1 94 ? -37.979 -39.329 16.500 1.00 31.30 94 GLU A C 1
ATOM 745 O O . GLU A 1 94 ? -38.189 -38.128 16.665 1.00 31.30 94 GLU A O 1
ATOM 750 N N . LYS A 1 95 ? -38.739 -40.274 17.043 1.00 34.97 95 LYS A N 1
ATOM 751 C CA . LYS A 1 95 ? -40.072 -40.101 17.599 1.00 34.97 95 LYS A CA 1
ATOM 752 C C . LYS A 1 95 ? -39.995 -40.166 19.120 1.00 34.97 95 LYS A C 1
ATOM 754 O O . LYS A 1 95 ? -39.932 -41.262 19.672 1.00 34.97 95 LYS A O 1
ATOM 759 N N . ARG A 1 96 ? -40.065 -39.022 19.807 1.00 31.03 96 ARG A N 1
ATOM 760 C CA . ARG A 1 96 ? -40.382 -38.977 21.247 1.00 31.03 96 ARG A CA 1
ATOM 761 C C . ARG A 1 96 ? -41.449 -37.928 21.536 1.00 31.03 96 ARG A C 1
ATOM 763 O O . ARG A 1 96 ? -41.295 -36.757 21.209 1.00 31.03 96 ARG A O 1
ATOM 770 N N . GLN A 1 97 ? -42.550 -38.403 22.108 1.00 38.47 97 GLN A N 1
ATOM 771 C CA . GLN A 1 97 ? -43.651 -37.589 22.618 1.00 38.47 97 GLN A CA 1
ATOM 772 C C . GLN A 1 97 ? -43.268 -36.965 23.976 1.00 38.47 97 GLN A C 1
ATOM 774 O O . GLN A 1 97 ? -42.303 -37.419 24.596 1.00 38.47 97 GLN A O 1
ATOM 779 N N . PRO A 1 98 ? -43.965 -35.902 24.417 1.00 40.25 98 PRO A N 1
ATOM 780 C CA . PRO A 1 98 ? -43.595 -35.158 25.614 1.00 40.25 98 PRO A CA 1
ATOM 781 C C . PRO A 1 98 ? -44.171 -35.811 26.873 1.00 40.25 98 PRO A C 1
ATOM 783 O O . PRO A 1 98 ? -45.368 -36.085 26.929 1.00 40.25 98 PRO A O 1
ATOM 786 N N . GLU A 1 99 ? -43.349 -35.975 27.909 1.00 37.47 99 GLU A N 1
ATOM 787 C CA . GLU A 1 99 ? -43.814 -36.397 29.233 1.00 37.47 99 GLU A CA 1
ATOM 788 C C . GLU A 1 99 ? -43.447 -35.376 30.320 1.00 37.47 99 GLU A C 1
ATOM 790 O O . GLU A 1 99 ? -42.372 -34.778 30.296 1.00 37.47 99 GLU A O 1
ATOM 795 N N . ALA A 1 100 ? -44.368 -35.214 31.277 1.00 35.03 100 ALA A N 1
ATOM 796 C CA . ALA A 1 100 ? -44.220 -34.506 32.552 1.00 35.03 100 ALA A CA 1
ATOM 797 C C . ALA A 1 100 ? -43.957 -32.978 32.533 1.00 35.03 100 ALA A C 1
ATOM 799 O O . ALA A 1 100 ? -43.001 -32.482 33.128 1.00 35.03 100 ALA A O 1
ATOM 800 N N . LEU A 1 101 ? -44.922 -32.201 32.021 1.00 40.75 101 LEU A N 1
ATOM 801 C CA . LEU A 1 101 ? -45.260 -30.906 32.639 1.00 40.75 101 LEU A CA 1
ATOM 802 C C . LEU A 1 101 ? -46.164 -31.164 33.862 1.00 40.75 101 LEU A C 1
ATOM 804 O O . LEU A 1 101 ? -47.382 -31.076 33.746 1.00 40.75 101 LEU A O 1
ATOM 808 N N . SER A 1 102 ? -45.594 -31.541 35.014 1.00 42.06 102 SER A N 1
ATOM 809 C CA . SER A 1 102 ? -46.392 -31.918 36.203 1.00 42.06 102 SER A CA 1
ATOM 810 C C . SER A 1 102 ? -45.846 -31.424 37.553 1.00 42.06 102 SER A C 1
ATOM 812 O O . SER A 1 102 ? -46.090 -32.063 38.569 1.00 42.06 102 SER A O 1
ATOM 814 N N . ASN A 1 103 ? -45.086 -30.322 37.581 1.00 40.66 103 ASN A N 1
ATOM 815 C CA . ASN A 1 103 ? -44.528 -29.736 38.814 1.00 40.66 103 ASN A CA 1
ATOM 816 C C . ASN A 1 103 ? -44.593 -28.191 38.809 1.00 40.66 103 ASN A C 1
ATOM 818 O O . ASN A 1 103 ? -43.594 -27.522 39.063 1.00 40.66 103 ASN A O 1
ATOM 822 N N . LEU A 1 104 ? -45.759 -27.615 38.488 1.00 47.38 104 LEU A N 1
ATOM 823 C CA . LEU A 1 104 ? -46.030 -26.175 38.675 1.00 47.38 104 LEU A CA 1
ATOM 824 C C . LEU A 1 104 ? -47.417 -25.900 39.296 1.00 47.38 104 LEU A C 1
ATOM 826 O O . LEU A 1 104 ? -47.974 -24.813 39.176 1.00 47.38 104 LEU A O 1
ATOM 830 N N . GLU A 1 105 ? -47.973 -26.901 39.975 1.00 41.28 105 GLU A N 1
ATOM 831 C CA . GLU A 1 105 ? -49.198 -26.789 40.764 1.00 41.28 105 GLU A CA 1
ATOM 832 C C . GLU A 1 105 ? -48.850 -26.113 42.106 1.00 41.28 105 GLU A C 1
ATOM 834 O O . GLU A 1 105 ? -48.334 -26.775 43.006 1.00 41.28 105 GLU A O 1
ATOM 839 N N . GLY A 1 106 ? -49.040 -24.792 42.251 1.00 44.44 106 GLY A N 1
ATOM 840 C CA . GLY A 1 106 ? -48.676 -24.155 43.529 1.00 44.44 106 GLY A CA 1
ATOM 841 C C . GLY A 1 106 ? -48.587 -22.632 43.640 1.00 44.44 106 GLY A C 1
ATOM 842 O O . GLY A 1 106 ? -47.849 -22.164 44.502 1.00 44.44 106 GLY A O 1
ATOM 843 N N . TYR A 1 107 ? -49.320 -21.846 42.845 1.00 40.50 107 TYR A N 1
ATOM 844 C CA . TYR A 1 107 ? -49.447 -20.397 43.078 1.00 40.50 107 TYR A CA 1
ATOM 845 C C . TYR A 1 107 ? -50.918 -20.006 43.252 1.00 40.50 107 TYR A C 1
ATOM 847 O O . TYR A 1 107 ? -51.539 -19.449 42.349 1.00 40.50 107 TYR A O 1
ATOM 855 N N . MET A 1 108 ? -51.490 -20.313 44.419 1.00 44.59 108 MET A N 1
ATOM 856 C CA . MET A 1 108 ? -52.764 -19.707 44.810 1.00 44.59 108 MET A CA 1
ATOM 857 C C . MET A 1 108 ? -52.508 -18.289 45.317 1.00 44.59 108 MET A C 1
ATOM 859 O O . MET A 1 108 ? -51.739 -18.088 46.257 1.00 44.59 108 MET A O 1
ATOM 863 N N . LEU A 1 109 ? -53.176 -17.316 44.700 1.00 51.28 109 LEU A N 1
ATOM 864 C CA . LEU A 1 109 ? -53.329 -15.981 45.265 1.00 51.28 109 LEU A CA 1
ATOM 865 C C . LEU A 1 109 ? -54.179 -16.117 46.535 1.00 51.28 109 LEU A C 1
ATOM 867 O O . LEU A 1 109 ? -55.306 -16.604 46.467 1.00 51.28 109 LEU A O 1
ATOM 871 N N . VAL A 1 110 ? -53.622 -15.740 47.685 1.00 47.47 110 VAL A N 1
ATOM 872 C CA . VAL A 1 110 ? -54.358 -15.726 48.954 1.00 47.47 110 VAL A CA 1
ATOM 873 C C . VAL A 1 110 ? -55.090 -14.393 49.051 1.00 47.47 110 VAL A C 1
ATOM 875 O O . VAL A 1 110 ? -54.464 -13.360 49.274 1.00 47.47 110 VAL A O 1
ATOM 878 N N . ASP A 1 111 ? -56.399 -14.451 48.827 1.00 40.06 111 ASP A N 1
ATOM 879 C CA . ASP A 1 111 ? -57.359 -13.386 49.128 1.00 40.06 111 ASP A CA 1
ATOM 880 C C . ASP A 1 111 ? -57.630 -13.316 50.647 1.00 40.06 111 ASP A C 1
ATOM 882 O O . ASP A 1 111 ? -57.321 -14.263 51.381 1.00 40.06 111 ASP A O 1
ATOM 886 N N . ASP A 1 112 ? -58.169 -12.191 51.116 1.00 46.28 112 ASP A N 1
ATOM 887 C CA . ASP A 1 112 ? -58.239 -11.822 52.536 1.00 46.28 112 ASP A CA 1
ATOM 888 C C . ASP A 1 112 ? -58.963 -12.855 53.420 1.00 46.28 112 ASP A C 1
ATOM 890 O O . ASP A 1 112 ? -60.174 -13.055 53.320 1.00 46.28 112 ASP A O 1
ATOM 894 N N . HIS A 1 113 ? -58.240 -13.411 54.398 1.00 42.44 113 HIS A N 1
ATOM 895 C CA . HIS A 1 113 ? -58.836 -13.890 55.645 1.00 42.44 113 HIS A CA 1
ATOM 896 C C . HIS A 1 113 ? -57.912 -13.619 56.839 1.00 42.44 113 HIS A C 1
ATOM 898 O O . HIS A 1 113 ? -56.818 -14.171 56.968 1.00 42.44 113 HIS A O 1
ATOM 904 N N . GLU A 1 114 ? -58.401 -12.751 57.721 1.00 51.28 114 GLU A N 1
ATOM 905 C CA . GLU A 1 114 ? -57.750 -12.280 58.939 1.00 51.28 114 GLU A CA 1
ATOM 906 C C . GLU A 1 114 ? -57.793 -13.361 60.037 1.00 51.28 114 GLU A C 1
ATOM 908 O O . GLU A 1 114 ? -58.725 -13.444 60.833 1.00 51.28 114 GLU A O 1
ATOM 913 N N . GLU A 1 115 ? -56.766 -14.210 60.067 1.00 42.75 115 GLU A N 1
ATOM 914 C CA . GLU A 1 115 ? -56.461 -15.141 61.160 1.00 42.75 115 GLU A CA 1
ATOM 915 C C . GLU A 1 115 ? -55.098 -14.751 61.757 1.00 42.75 115 GLU A C 1
ATOM 917 O O . GLU A 1 115 ? -54.143 -14.542 60.995 1.00 42.75 115 GLU A O 1
ATOM 922 N N . PRO A 1 116 ? -54.957 -14.640 63.093 1.00 41.97 116 PRO A N 1
ATOM 923 C CA . PRO A 1 116 ? -53.709 -14.224 63.716 1.00 41.97 116 PRO A CA 1
ATOM 924 C C . PRO A 1 116 ? -52.668 -15.333 63.563 1.00 41.97 116 PRO A C 1
ATOM 926 O O . PRO A 1 116 ? -52.549 -16.223 64.412 1.00 41.97 116 PRO A O 1
ATOM 929 N N . ARG A 1 117 ? -51.883 -15.272 62.477 1.00 47.44 117 ARG A N 1
ATOM 930 C CA . ARG A 1 117 ? -50.691 -16.109 62.335 1.00 47.44 117 ARG A CA 1
ATOM 931 C C . ARG A 1 117 ? -49.838 -15.896 63.569 1.00 47.44 117 ARG A C 1
ATOM 933 O O . ARG A 1 117 ? -49.395 -14.786 63.856 1.00 47.44 117 ARG A O 1
ATOM 940 N N . GLN A 1 118 ? -49.682 -16.996 64.295 1.00 40.84 118 GLN A N 1
ATOM 941 C CA . GLN A 1 118 ? -48.879 -17.102 65.495 1.00 40.84 118 GLN A CA 1
ATOM 942 C C . GLN A 1 118 ? -47.552 -16.401 65.231 1.00 40.84 118 GLN A C 1
ATOM 944 O O . GLN A 1 118 ? -46.940 -16.631 64.187 1.00 40.84 118 GLN A O 1
ATOM 949 N N . VAL A 1 119 ? -47.151 -15.527 66.156 1.00 49.66 119 VAL A N 1
ATOM 950 C CA . VAL A 1 119 ? -45.837 -14.891 66.120 1.00 49.66 119 VAL A CA 1
ATOM 951 C C . VAL A 1 119 ? -44.820 -16.017 66.249 1.00 49.66 119 VAL A C 1
ATOM 953 O O . VAL A 1 119 ? -44.497 -16.448 67.356 1.00 49.66 119 VAL A O 1
ATOM 956 N N . GLU A 1 120 ? -44.372 -16.533 65.103 1.00 50.41 120 GLU A N 1
ATOM 957 C CA . GLU A 1 120 ? -43.168 -17.338 65.008 1.00 50.41 120 GLU A CA 1
ATOM 958 C C . GLU A 1 120 ? -42.089 -16.478 65.647 1.00 50.41 120 GLU A C 1
ATOM 960 O O . GLU A 1 120 ? -41.874 -15.334 65.238 1.00 50.41 120 GLU A O 1
ATOM 965 N N . ILE A 1 121 ? -41.576 -16.967 66.775 1.00 51.19 121 ILE A N 1
ATOM 966 C CA . ILE A 1 121 ? -40.830 -16.152 67.721 1.00 51.19 121 ILE A CA 1
ATOM 967 C C . ILE A 1 121 ? -39.588 -15.672 66.986 1.00 51.19 121 ILE A C 1
ATOM 969 O O . ILE A 1 121 ? -38.637 -16.430 66.812 1.00 51.19 121 ILE A O 1
ATOM 973 N N . MET A 1 122 ? -39.605 -14.408 66.555 1.00 54.06 122 MET A N 1
ATOM 974 C CA . MET A 1 122 ? -38.389 -13.712 66.184 1.00 54.06 122 MET A CA 1
ATOM 975 C C . MET A 1 122 ? -37.626 -13.548 67.487 1.00 54.06 122 MET A C 1
ATOM 977 O O . MET A 1 122 ? -37.880 -12.624 68.261 1.00 54.06 122 MET A O 1
ATOM 981 N N . GLU A 1 123 ? -36.792 -14.551 67.760 1.00 60.16 123 GLU A N 1
ATOM 982 C CA . GLU A 1 123 ? -35.907 -14.607 68.908 1.00 60.16 123 GLU A CA 1
ATOM 983 C C . GLU A 1 123 ? -35.185 -13.258 68.954 1.00 60.16 123 GLU A C 1
ATOM 985 O O . GLU A 1 123 ? -34.615 -12.848 67.935 1.00 60.16 123 GLU A O 1
ATOM 990 N N . PRO A 1 124 ? -35.334 -12.483 70.045 1.00 57.28 124 PRO A N 1
ATOM 991 C CA . PRO A 1 124 ? -34.820 -11.128 70.076 1.00 57.28 124 PRO A CA 1
ATOM 992 C C . PRO A 1 124 ? -33.302 -11.223 69.988 1.00 57.28 124 PRO A C 1
ATOM 994 O O . PRO A 1 124 ? -32.661 -11.616 70.962 1.00 57.28 124 PRO A O 1
ATOM 997 N N . LEU A 1 125 ? -32.774 -10.905 68.798 1.00 59.09 125 LEU A N 1
ATOM 998 C CA . LEU A 1 125 ? -31.346 -10.893 68.492 1.00 59.09 125 LEU A CA 1
ATOM 999 C C . LEU A 1 125 ? -30.609 -10.273 69.669 1.00 59.09 125 LEU A C 1
ATOM 1001 O O . LEU A 1 125 ? -30.953 -9.162 70.087 1.00 59.09 125 LEU A O 1
ATOM 1005 N N . SER A 1 126 ? -29.607 -10.980 70.189 1.00 72.38 126 SER A N 1
ATOM 1006 C CA . SER A 1 126 ? -28.760 -10.402 71.225 1.00 72.38 126 SER A CA 1
ATOM 1007 C C . SER A 1 126 ? -28.179 -9.086 70.702 1.00 72.38 126 SER A C 1
ATOM 1009 O O . SER A 1 126 ? -27.850 -8.991 69.516 1.00 72.38 126 SER A O 1
ATOM 1011 N N . ASP A 1 127 ? -28.027 -8.072 71.560 1.00 74.50 127 ASP A N 1
ATOM 1012 C CA . ASP A 1 127 ? -27.458 -6.778 71.149 1.00 74.50 127 ASP A CA 1
ATOM 1013 C C . ASP A 1 127 ? -26.099 -6.973 70.433 1.00 74.50 127 ASP A C 1
ATOM 1015 O O . ASP A 1 127 ? -25.797 -6.290 69.455 1.00 74.50 127 ASP A O 1
ATOM 1019 N N . GLU A 1 128 ? -25.334 -7.988 70.853 1.00 79.94 128 GLU A N 1
ATOM 1020 C CA . GLU A 1 128 ? -24.090 -8.460 70.229 1.00 79.94 128 GLU A CA 1
ATOM 1021 C C . GLU A 1 128 ? -24.290 -8.972 68.781 1.00 79.94 128 GLU A C 1
ATOM 1023 O O . GLU A 1 128 ? -23.555 -8.588 67.871 1.00 79.94 128 GLU A O 1
ATOM 1028 N N . GLU A 1 129 ? -25.305 -9.809 68.538 1.00 79.25 129 GLU A N 1
ATOM 1029 C CA . GLU A 1 129 ? -25.605 -10.397 67.220 1.00 79.25 129 GLU A CA 1
ATOM 1030 C C . GLU A 1 129 ? -26.159 -9.351 66.250 1.00 79.25 129 GLU A C 1
ATOM 1032 O O . GLU A 1 129 ? -25.788 -9.328 65.075 1.00 79.25 129 GLU A O 1
ATOM 1037 N N . SER A 1 130 ? -27.002 -8.443 66.748 1.00 80.50 130 SER A N 1
ATOM 1038 C CA . SER A 1 130 ? -27.516 -7.301 65.988 1.00 80.50 130 SER A CA 1
ATOM 1039 C C . SER A 1 130 ? -26.371 -6.396 65.508 1.00 80.50 130 SER A C 1
ATOM 1041 O O . SER A 1 130 ? -26.284 -6.061 64.321 1.00 80.50 130 SER A O 1
ATOM 1043 N N . VAL A 1 131 ? -25.416 -6.087 66.396 1.00 84.81 131 VAL A N 1
ATOM 1044 C CA . VAL A 1 131 ? -24.190 -5.345 66.057 1.00 84.81 131 VAL A CA 1
ATOM 1045 C C . VAL A 1 131 ? -23.319 -6.118 65.059 1.00 84.81 131 VAL A C 1
ATOM 1047 O O . VAL A 1 131 ? -22.816 -5.523 64.101 1.00 84.81 131 VAL A O 1
ATOM 1050 N N . GLN A 1 132 ? -23.171 -7.436 65.218 1.00 86.62 132 GLN A N 1
ATOM 1051 C CA . GLN A 1 132 ? -22.385 -8.264 64.298 1.00 86.62 132 GLN A CA 1
ATOM 1052 C C . GLN A 1 132 ? -22.993 -8.311 62.885 1.00 86.62 132 GLN A C 1
ATOM 1054 O O . GLN A 1 132 ? -22.265 -8.139 61.903 1.00 86.62 132 GLN A O 1
ATOM 1059 N N . LEU A 1 133 ? -24.315 -8.476 62.768 1.00 87.44 133 LEU A N 1
ATOM 1060 C CA . LEU A 1 133 ? -25.042 -8.455 61.491 1.00 87.44 133 LEU A CA 1
ATOM 1061 C C . LEU A 1 133 ? -25.001 -7.074 60.822 1.00 87.44 133 LEU A C 1
ATOM 1063 O O . LEU A 1 133 ? -24.898 -6.979 59.595 1.00 87.44 133 LEU A O 1
ATOM 1067 N N . MET A 1 134 ? -25.043 -5.995 61.608 1.00 86.19 134 MET A N 1
ATOM 1068 C CA . MET A 1 134 ? -24.897 -4.629 61.101 1.00 86.19 134 MET A CA 1
ATOM 1069 C C . MET A 1 134 ? -23.482 -4.384 60.545 1.00 86.19 134 MET A C 1
ATOM 1071 O O . MET A 1 134 ? -23.343 -3.868 59.433 1.00 86.19 134 MET A O 1
ATOM 1075 N N . ALA A 1 135 ? -22.442 -4.836 61.254 1.00 88.69 135 ALA A N 1
ATOM 1076 C CA . ALA A 1 135 ? -21.053 -4.767 60.793 1.00 88.69 135 ALA A CA 1
ATOM 1077 C C . ALA A 1 135 ? -20.779 -5.667 59.567 1.00 88.69 135 ALA A C 1
ATOM 1079 O O . ALA A 1 135 ? -19.989 -5.309 58.687 1.00 88.69 135 ALA A O 1
ATOM 1080 N N . GLU A 1 136 ? -21.437 -6.828 59.461 1.00 88.44 136 GLU A N 1
ATOM 1081 C CA . GLU A 1 136 ? -21.368 -7.666 58.259 1.00 88.44 136 GLU A CA 1
ATOM 1082 C C . GLU A 1 136 ? -22.048 -6.999 57.055 1.00 88.44 136 GLU A C 1
ATOM 1084 O O . GLU A 1 136 ? -21.471 -6.993 55.963 1.00 88.44 136 GLU A O 1
ATOM 1089 N N . ASN A 1 137 ? -23.214 -6.375 57.251 1.00 91.06 137 ASN A N 1
ATOM 1090 C CA . ASN A 1 137 ? -23.873 -5.575 56.217 1.00 91.06 137 ASN A CA 1
ATOM 1091 C C . ASN A 1 137 ? -22.963 -4.444 55.722 1.00 91.06 137 ASN A C 1
ATOM 1093 O O . ASN A 1 137 ? -22.731 -4.333 54.519 1.00 91.06 137 ASN A O 1
ATOM 1097 N N . GLU A 1 138 ? -22.384 -3.643 56.622 1.00 90.81 138 GLU A N 1
ATOM 1098 C CA . GLU A 1 138 ? -21.449 -2.569 56.253 1.00 90.81 138 GLU A CA 1
ATOM 1099 C C . GLU A 1 138 ? -20.266 -3.106 55.424 1.00 90.81 138 GLU A C 1
ATOM 1101 O O . GLU A 1 138 ? -19.926 -2.563 54.369 1.00 90.81 138 GLU A O 1
ATOM 1106 N N . LYS A 1 139 ? -19.694 -4.243 55.834 1.00 92.62 139 LYS A N 1
ATOM 1107 C CA . LYS A 1 139 ? -18.619 -4.935 55.108 1.00 92.62 139 LYS A CA 1
ATOM 1108 C C . LYS A 1 139 ? -19.059 -5.447 53.730 1.00 92.62 139 LYS A C 1
ATOM 1110 O O . LYS A 1 139 ? -18.246 -5.450 52.800 1.00 92.62 139 LYS A O 1
ATOM 1115 N N . LEU A 1 140 ? -20.308 -5.886 53.573 1.00 93.44 140 LEU A N 1
ATOM 1116 C CA . LEU A 1 140 ? -20.890 -6.268 52.282 1.00 93.44 140 LEU A CA 1
ATOM 1117 C C . LEU A 1 140 ? -21.092 -5.047 51.376 1.00 93.44 140 LEU A C 1
ATOM 1119 O O . LEU A 1 140 ? -20.675 -5.094 50.217 1.00 93.44 140 LEU A O 1
ATOM 1123 N N . TYR A 1 141 ? -21.620 -3.936 51.899 1.00 94.00 141 TYR A N 1
ATOM 1124 C CA . TYR A 1 141 ? -21.748 -2.679 51.153 1.00 94.00 141 TYR A CA 1
ATOM 1125 C C . TYR A 1 141 ? -20.387 -2.117 50.723 1.00 94.00 141 TYR A C 1
ATOM 1127 O O . TYR A 1 141 ? -20.236 -1.712 49.570 1.00 94.00 141 TYR A O 1
ATOM 1135 N N . ALA A 1 142 ? -19.370 -2.167 51.588 1.00 93.00 142 ALA A N 1
ATOM 1136 C CA . ALA A 1 142 ? -18.007 -1.755 51.249 1.00 93.00 142 ALA A CA 1
ATOM 1137 C C . ALA A 1 142 ? -17.409 -2.604 50.109 1.00 93.00 142 ALA A C 1
ATOM 1139 O O . ALA A 1 142 ? -16.860 -2.060 49.148 1.00 93.00 142 ALA A O 1
ATOM 1140 N N . LYS A 1 143 ? -17.575 -3.936 50.161 1.00 92.81 143 LYS A N 1
ATOM 1141 C CA . LYS A 1 143 ? -17.178 -4.842 49.066 1.00 92.81 143 LYS A CA 1
ATOM 1142 C C . LYS A 1 143 ? -17.941 -4.552 47.773 1.00 92.81 143 LYS A C 1
ATOM 1144 O O . LYS A 1 143 ? -17.334 -4.543 46.705 1.00 92.81 143 LYS A O 1
ATOM 1149 N N . PHE A 1 144 ? -19.250 -4.314 47.852 1.00 94.19 144 PHE A N 1
ATOM 1150 C CA . PHE A 1 144 ? -20.072 -3.991 46.687 1.00 94.19 144 PHE A CA 1
ATOM 1151 C C . PHE A 1 144 ? -19.632 -2.671 46.038 1.00 94.19 144 PHE A C 1
ATOM 1153 O O . PHE A 1 144 ? -19.426 -2.625 44.826 1.00 94.19 144 PHE A O 1
ATOM 1160 N N . ALA A 1 145 ? -19.396 -1.627 46.837 1.00 92.75 145 ALA A N 1
ATOM 1161 C CA . ALA A 1 145 ? -18.881 -0.345 46.361 1.00 92.75 145 ALA A CA 1
ATOM 1162 C C . ALA A 1 145 ? -17.500 -0.485 45.692 1.00 92.75 145 ALA A C 1
ATOM 1164 O O . ALA A 1 145 ? -17.264 0.114 44.639 1.00 92.75 145 ALA A O 1
ATOM 1165 N N . GLN A 1 146 ? -16.614 -1.321 46.248 1.00 95.12 146 GLN A N 1
ATOM 1166 C CA . GLN A 1 146 ? -15.324 -1.645 45.634 1.00 95.12 146 GLN A CA 1
ATOM 1167 C C . GLN A 1 146 ? -15.497 -2.348 44.278 1.00 95.12 146 GLN A C 1
ATOM 1169 O O . GLN A 1 146 ? -14.933 -1.890 43.286 1.00 95.12 146 GLN A O 1
ATOM 1174 N N . VAL A 1 147 ? -16.303 -3.414 44.208 1.00 93.19 147 VAL A N 1
ATOM 1175 C CA . VAL A 1 147 ? -16.551 -4.153 42.955 1.00 93.19 147 VAL A CA 1
ATOM 1176 C C . VAL A 1 147 ? -17.193 -3.250 41.898 1.00 93.19 147 VAL A C 1
ATOM 1178 O O . VAL A 1 147 ? -16.788 -3.290 40.740 1.00 93.19 147 VAL A O 1
ATOM 1181 N N . ASN A 1 148 ? -18.132 -2.384 42.284 1.00 94.62 148 ASN A N 1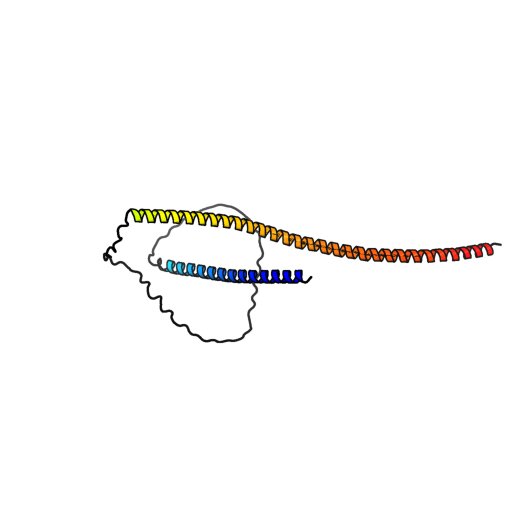
ATOM 1182 C CA . ASN A 1 148 ? -18.739 -1.404 41.384 1.00 94.62 148 ASN A CA 1
ATOM 1183 C C . ASN A 1 148 ? -17.703 -0.402 40.833 1.00 94.62 148 ASN A C 1
ATOM 1185 O O . ASN A 1 148 ? -17.704 -0.105 39.640 1.00 94.62 148 ASN A O 1
ATOM 1189 N N . SER A 1 149 ? -16.778 0.073 41.673 1.00 94.81 149 SER A N 1
ATOM 1190 C CA . SER A 1 149 ? -15.656 0.924 41.247 1.00 94.81 149 SER A CA 1
ATOM 1191 C C . SER A 1 149 ? -14.728 0.208 40.253 1.00 94.81 149 SER A C 1
ATOM 1193 O O . SER A 1 149 ? -14.355 0.774 39.222 1.00 94.81 149 SER A O 1
ATOM 1195 N N . ASP A 1 150 ? -14.408 -1.066 40.503 1.00 95.25 150 ASP A N 1
ATOM 1196 C CA . ASP A 1 150 ? -13.609 -1.880 39.581 1.00 95.25 150 ASP A CA 1
ATOM 1197 C C . ASP A 1 150 ? -14.326 -2.141 38.245 1.00 95.25 150 ASP A C 1
ATOM 1199 O O . ASP A 1 150 ? -13.678 -2.088 37.198 1.00 95.25 150 ASP A O 1
ATOM 1203 N N . VAL A 1 151 ? -15.650 -2.346 38.243 1.00 95.44 151 VAL A N 1
ATOM 1204 C CA . VAL A 1 151 ? -16.450 -2.460 37.008 1.00 95.44 151 VAL A CA 1
ATOM 1205 C C . VAL A 1 151 ? -16.386 -1.165 36.196 1.00 95.44 151 VAL A C 1
ATOM 1207 O O . VAL A 1 151 ? -16.036 -1.221 35.019 1.00 95.44 151 VAL A O 1
ATOM 1210 N N . LEU A 1 152 ? -16.607 0.001 36.813 1.00 95.50 152 LEU A N 1
ATOM 1211 C CA . LEU A 1 152 ? -16.498 1.303 36.133 1.00 95.50 152 LEU A CA 1
ATOM 1212 C C . LEU A 1 152 ? -15.093 1.535 35.544 1.00 95.50 152 LEU A C 1
ATOM 1214 O O . LEU A 1 152 ? -14.943 2.043 34.428 1.00 95.50 152 LEU A O 1
ATOM 1218 N N . ARG A 1 153 ? -14.043 1.112 36.260 1.00 95.50 153 ARG A N 1
ATOM 1219 C CA . ARG A 1 153 ? -12.658 1.158 35.766 1.00 95.50 153 ARG A CA 1
ATOM 1220 C C . ARG A 1 153 ? -12.449 0.237 34.558 1.00 95.50 153 ARG A C 1
ATOM 1222 O O . ARG A 1 153 ? -11.783 0.638 33.601 1.00 95.50 153 ARG A O 1
ATOM 1229 N N . ILE A 1 154 ? -13.018 -0.969 34.578 1.00 95.12 154 ILE A N 1
ATOM 1230 C CA . ILE A 1 154 ? -12.977 -1.915 33.452 1.00 95.12 154 ILE A CA 1
ATOM 1231 C C . ILE A 1 154 ? -13.739 -1.353 32.244 1.00 95.12 154 ILE A C 1
ATOM 1233 O O . ILE A 1 154 ? -13.216 -1.416 31.133 1.00 95.12 154 ILE A O 1
ATOM 1237 N N . GLU A 1 155 ? -14.911 -0.743 32.435 1.00 94.12 155 GLU A N 1
ATOM 1238 C CA . GLU A 1 155 ? -15.668 -0.087 31.358 1.00 94.12 155 GLU A CA 1
ATOM 1239 C C . GLU A 1 155 ? -14.860 1.035 30.691 1.00 94.12 155 GLU A C 1
ATOM 1241 O O . GLU A 1 155 ? -14.793 1.106 29.460 1.00 94.12 155 GLU A O 1
ATOM 1246 N N . GLN A 1 156 ? -14.177 1.871 31.480 1.00 96.38 156 GLN A N 1
ATOM 1247 C CA . GLN A 1 156 ? -13.313 2.929 30.951 1.00 96.38 156 GLN A CA 1
ATOM 1248 C C . GLN A 1 156 ? -12.126 2.359 30.153 1.00 96.38 156 GLN A C 1
ATOM 1250 O O . GLN A 1 156 ? -11.813 2.856 29.065 1.00 96.38 156 GLN A O 1
ATOM 1255 N N . GLN A 1 157 ? -11.485 1.297 30.655 1.00 96.56 157 GLN A N 1
ATOM 1256 C CA . GLN A 1 157 ? -10.406 0.603 29.944 1.00 96.56 157 GLN A CA 1
ATOM 1257 C C . GLN A 1 157 ? -10.910 -0.055 28.651 1.00 96.56 157 GLN A C 1
ATOM 1259 O O . GLN A 1 157 ? -10.260 0.065 27.612 1.00 96.56 157 GLN A O 1
ATOM 1264 N N . MET A 1 158 ? -12.092 -0.674 28.675 1.00 95.69 158 MET A N 1
ATOM 1265 C CA . MET A 1 158 ? -12.716 -1.284 27.501 1.00 95.69 158 MET A CA 1
ATOM 1266 C C . MET A 1 158 ? -13.094 -0.231 26.449 1.00 95.69 158 MET A C 1
ATOM 1268 O O . MET A 1 158 ? -12.837 -0.431 25.264 1.00 95.69 158 MET A O 1
ATOM 1272 N N . ASN A 1 159 ? -13.614 0.932 26.861 1.00 95.81 159 ASN A N 1
ATOM 1273 C CA . ASN A 1 159 ? -13.877 2.058 25.958 1.00 95.81 159 ASN A CA 1
ATOM 1274 C C . ASN A 1 159 ? -12.589 2.535 25.263 1.00 95.81 159 ASN A C 1
ATOM 1276 O O . ASN A 1 159 ? -12.591 2.785 24.058 1.00 95.81 159 ASN A O 1
ATOM 1280 N N . HIS A 1 160 ? -11.474 2.610 25.996 1.00 95.75 160 HIS A N 1
ATOM 1281 C CA . HIS A 1 160 ? -10.175 2.956 25.417 1.00 95.75 160 HIS A CA 1
ATOM 1282 C C . HIS A 1 160 ? -9.673 1.893 24.423 1.00 95.75 160 HIS A C 1
ATOM 1284 O O . HIS A 1 160 ? -9.225 2.247 23.332 1.00 95.75 160 HIS A O 1
ATOM 1290 N N . ILE A 1 161 ? -9.811 0.602 24.752 1.00 95.50 161 ILE A N 1
ATOM 1291 C CA . ILE A 1 161 ? -9.474 -0.513 23.849 1.00 95.50 161 ILE A CA 1
ATOM 1292 C C . ILE A 1 161 ? -10.323 -0.460 22.572 1.00 95.50 161 ILE A C 1
ATOM 1294 O O . ILE A 1 161 ? -9.776 -0.621 21.483 1.00 95.50 161 ILE A O 1
ATOM 1298 N N . HIS A 1 162 ? -11.625 -0.174 22.673 1.00 95.38 162 HIS A N 1
ATOM 1299 C CA . HIS A 1 162 ? -12.499 -0.022 21.506 1.00 95.38 162 HIS A CA 1
ATOM 1300 C C . HIS A 1 162 ? -12.038 1.101 20.570 1.00 95.38 162 HIS A C 1
ATOM 1302 O O . HIS A 1 162 ? -11.921 0.861 19.370 1.00 95.38 162 HIS A O 1
ATOM 1308 N N . ARG A 1 163 ? -11.696 2.284 21.102 1.00 95.31 163 ARG A N 1
ATOM 1309 C CA . ARG A 1 163 ? -11.141 3.387 20.292 1.00 95.31 163 ARG A CA 1
ATOM 1310 C C . ARG A 1 163 ? -9.817 3.003 19.634 1.00 95.31 163 ARG A C 1
ATOM 1312 O O . ARG A 1 163 ? -9.596 3.308 18.470 1.00 95.31 163 ARG A O 1
ATOM 1319 N N . LEU A 1 164 ? -8.935 2.312 20.361 1.00 97.38 164 LEU A N 1
ATOM 1320 C CA . LEU A 1 164 ? -7.668 1.845 19.798 1.00 97.38 164 LEU A CA 1
ATOM 1321 C C . LEU A 1 164 ? -7.893 0.814 18.681 1.00 97.38 164 LEU A C 1
ATOM 1323 O O . LEU A 1 164 ? -7.185 0.846 17.679 1.00 97.38 164 LEU A O 1
ATOM 1327 N N . GLN A 1 165 ? -8.882 -0.071 18.829 1.00 94.94 165 GLN A N 1
ATOM 1328 C CA . GLN A 1 165 ? -9.260 -1.052 17.811 1.00 94.94 165 GLN A CA 1
ATOM 1329 C C . GLN A 1 165 ? -9.882 -0.394 16.569 1.00 94.94 165 GLN A C 1
ATOM 1331 O O . GLN A 1 165 ? -9.597 -0.835 15.458 1.00 94.94 165 GLN A O 1
ATOM 1336 N N . GLU A 1 166 ? -10.692 0.652 16.744 1.00 94.50 166 GLU A N 1
ATOM 1337 C CA . GLU A 1 166 ? -11.254 1.464 15.658 1.00 94.50 166 GLU A CA 1
ATOM 1338 C C . GLU A 1 166 ? -10.138 2.136 14.845 1.00 94.50 166 GLU A C 1
ATOM 1340 O O . GLU A 1 166 ? -10.000 1.860 13.651 1.00 94.50 166 GLU A O 1
ATOM 1345 N N . THR A 1 167 ? -9.252 2.893 15.505 1.00 96.38 167 THR A N 1
ATOM 1346 C CA . THR A 1 167 ? -8.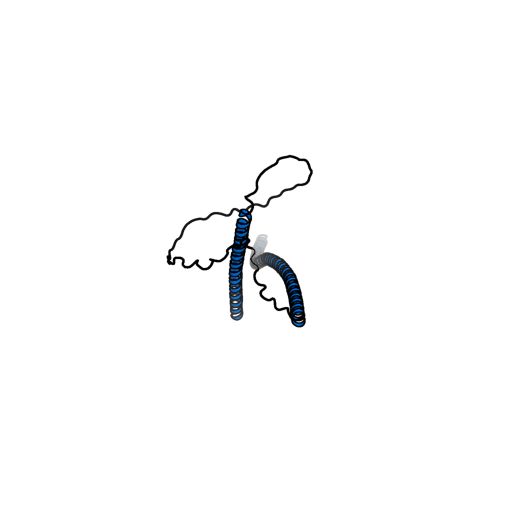078 3.509 14.863 1.00 96.38 167 THR A CA 1
ATOM 1347 C C . THR A 1 167 ? -7.154 2.462 14.234 1.00 96.38 167 THR A C 1
ATOM 1349 O O . THR A 1 167 ? -6.615 2.676 13.152 1.00 96.38 167 THR A O 1
ATOM 1352 N N . PHE A 1 168 ? -6.953 1.305 14.873 1.00 97.31 168 PHE A N 1
ATOM 1353 C CA . PHE A 1 168 ? -6.136 0.231 14.303 1.00 97.31 168 PHE A CA 1
ATOM 1354 C C . PHE A 1 168 ? -6.760 -0.346 13.026 1.00 97.31 168 PHE A C 1
ATOM 1356 O O . PHE A 1 168 ? -6.047 -0.552 12.046 1.00 97.31 168 PHE A O 1
ATOM 1363 N N . ALA A 1 169 ? -8.077 -0.572 13.005 1.00 96.50 169 ALA A N 1
ATOM 1364 C CA . ALA A 1 169 ? -8.779 -1.046 11.815 1.00 96.50 169 ALA A CA 1
ATOM 1365 C C . ALA A 1 169 ? -8.699 -0.025 10.666 1.00 96.50 169 ALA A C 1
ATOM 1367 O O . ALA A 1 169 ? -8.401 -0.412 9.537 1.00 96.50 169 ALA A O 1
ATOM 1368 N N . GLU A 1 170 ? -8.879 1.267 10.960 1.00 96.88 170 GLU A N 1
ATOM 1369 C CA . GLU A 1 170 ? -8.679 2.363 10.001 1.00 96.88 170 GLU A CA 1
ATOM 1370 C C . GLU A 1 170 ? -7.257 2.336 9.415 1.00 96.88 170 GLU A C 1
ATOM 1372 O O . GLU A 1 170 ? -7.084 2.277 8.197 1.00 96.88 170 GLU A O 1
ATOM 1377 N N . LYS A 1 171 ? -6.222 2.294 10.268 1.00 97.38 171 LYS A N 1
ATOM 1378 C CA . LYS A 1 171 ? -4.824 2.319 9.808 1.00 97.38 171 LYS A CA 1
ATOM 1379 C C . LYS A 1 171 ? -4.394 1.049 9.076 1.00 97.38 171 LYS A C 1
ATOM 1381 O O . LYS A 1 171 ? -3.535 1.140 8.204 1.00 97.38 171 LYS A O 1
ATOM 1386 N N . VAL A 1 172 ? -4.986 -0.110 9.368 1.00 97.75 172 VAL A N 1
ATOM 1387 C CA . VAL A 1 172 ? -4.759 -1.337 8.582 1.00 97.75 172 VAL A CA 1
ATOM 1388 C C . VAL A 1 172 ? -5.373 -1.220 7.182 1.00 97.75 172 VAL A C 1
ATOM 1390 O O . VAL A 1 172 ? -4.722 -1.614 6.217 1.00 97.75 172 VAL A O 1
ATOM 1393 N N . LEU A 1 173 ? -6.571 -0.639 7.049 1.00 96.88 173 LEU A N 1
ATOM 1394 C CA . LEU A 1 173 ? -7.204 -0.399 5.743 1.00 96.88 173 LEU A CA 1
ATOM 1395 C C . LEU A 1 173 ? -6.445 0.647 4.910 1.00 96.88 173 LEU A C 1
ATOM 1397 O O . LEU A 1 173 ? -6.320 0.493 3.694 1.00 96.88 173 LEU A O 1
ATOM 1401 N N . ASP A 1 174 ? -5.908 1.689 5.549 1.00 97.19 174 ASP A N 1
ATOM 1402 C CA . ASP A 1 174 ? -5.035 2.658 4.877 1.00 97.19 174 ASP A CA 1
ATOM 1403 C C . ASP A 1 174 ? -3.733 1.998 4.395 1.00 97.19 174 ASP A C 1
ATOM 1405 O O . ASP A 1 174 ? -3.376 2.134 3.226 1.00 97.19 174 ASP A O 1
ATOM 1409 N N . GLN A 1 175 ? -3.075 1.200 5.245 1.00 97.38 175 GLN A N 1
ATOM 1410 C CA . GLN A 1 175 ? -1.866 0.458 4.866 1.00 97.38 175 GLN A CA 1
ATOM 1411 C C . GLN A 1 175 ? -2.112 -0.545 3.731 1.00 97.38 175 GLN A C 1
ATOM 1413 O O . GLN A 1 175 ? -1.242 -0.715 2.881 1.00 97.38 175 GLN A O 1
ATOM 1418 N N . GLU A 1 176 ? -3.278 -1.196 3.675 1.00 96.88 176 GLU A N 1
ATOM 1419 C CA . GLU A 1 176 ? -3.646 -2.080 2.560 1.00 96.88 176 GLU A CA 1
ATOM 1420 C C . GLU A 1 176 ? -3.692 -1.313 1.225 1.00 96.88 176 GLU A C 1
ATOM 1422 O O . GLU A 1 176 ? -3.150 -1.783 0.219 1.00 96.88 176 GLU A O 1
ATOM 1427 N N . ARG A 1 177 ? -4.258 -0.097 1.227 1.00 96.31 177 ARG A N 1
ATOM 1428 C CA . ARG A 1 177 ? -4.284 0.795 0.056 1.00 96.31 177 ARG A CA 1
ATOM 1429 C C . ARG A 1 177 ? -2.878 1.246 -0.349 1.00 96.31 177 ARG A C 1
ATOM 1431 O O . ARG A 1 177 ? -2.535 1.168 -1.531 1.00 96.31 177 ARG A O 1
ATOM 1438 N N . ASP A 1 178 ? -2.066 1.670 0.617 1.00 97.62 178 ASP A N 1
ATOM 1439 C CA . ASP A 1 178 ? -0.698 2.143 0.378 1.00 97.62 178 ASP A CA 1
ATOM 1440 C C . ASP A 1 178 ? 0.198 1.023 -0.177 1.00 97.62 178 ASP A C 1
ATOM 1442 O O . ASP A 1 178 ? 0.951 1.240 -1.128 1.00 97.62 178 ASP A O 1
ATOM 1446 N N . ILE A 1 179 ? 0.076 -0.201 0.353 1.00 97.75 179 ILE A N 1
ATOM 1447 C CA . ILE A 1 179 ? 0.772 -1.389 -0.166 1.00 97.75 179 ILE A CA 1
ATOM 1448 C C . ILE A 1 179 ? 0.357 -1.674 -1.614 1.00 97.75 179 ILE A C 1
ATOM 1450 O O . ILE A 1 179 ? 1.220 -2.004 -2.429 1.00 97.75 179 ILE A O 1
ATOM 1454 N N . GLY A 1 180 ? -0.926 -1.514 -1.955 1.00 97.31 180 GLY A N 1
ATOM 1455 C CA . GLY A 1 180 ? -1.413 -1.630 -3.333 1.00 97.31 180 GLY A CA 1
ATOM 1456 C C . GLY A 1 180 ? -0.694 -0.671 -4.286 1.00 97.31 180 GLY A C 1
ATOM 1457 O O . GLY A 1 180 ? -0.112 -1.115 -5.278 1.00 97.31 180 GLY A O 1
ATOM 1458 N N . PHE A 1 181 ? -0.653 0.618 -3.937 1.00 97.38 181 PHE A N 1
ATOM 1459 C CA . PHE A 1 181 ? 0.015 1.655 -4.732 1.00 97.38 181 PHE A CA 1
ATOM 1460 C C . PHE A 1 181 ? 1.535 1.444 -4.847 1.00 97.38 181 PHE A C 1
ATOM 1462 O O . PHE A 1 181 ? 2.111 1.587 -5.930 1.00 97.38 181 PHE A O 1
ATOM 1469 N N . VAL A 1 182 ? 2.201 1.070 -3.748 1.00 97.75 182 VAL A N 1
ATOM 1470 C CA . VAL A 1 182 ? 3.644 0.769 -3.747 1.00 97.75 182 VAL A CA 1
ATOM 1471 C C . VAL A 1 182 ? 3.947 -0.463 -4.600 1.00 97.75 182 VAL A C 1
ATOM 1473 O O . VAL A 1 182 ? 4.936 -0.463 -5.331 1.00 97.75 182 VAL A O 1
ATOM 1476 N N . ASN A 1 183 ? 3.098 -1.493 -4.560 1.00 97.88 183 ASN A N 1
ATOM 1477 C CA . ASN A 1 183 ? 3.252 -2.691 -5.381 1.00 97.88 183 ASN A CA 1
ATOM 1478 C C . ASN A 1 183 ? 3.068 -2.393 -6.880 1.00 97.88 183 ASN A C 1
ATOM 1480 O O . ASN A 1 183 ? 3.901 -2.811 -7.681 1.00 97.88 183 ASN A O 1
ATOM 1484 N N . GLU A 1 184 ? 2.038 -1.635 -7.261 1.00 97.94 184 GLU A N 1
ATOM 1485 C CA . GLU A 1 184 ? 1.829 -1.180 -8.646 1.00 97.94 184 GLU A CA 1
ATOM 1486 C C . GLU A 1 184 ? 3.018 -0.342 -9.146 1.00 97.94 184 GLU A C 1
ATOM 1488 O O . GLU A 1 184 ? 3.602 -0.634 -10.192 1.00 97.94 184 GLU A O 1
ATOM 1493 N N . SER A 1 185 ? 3.468 0.624 -8.338 1.00 97.50 185 SER A N 1
ATOM 1494 C CA . SER A 1 185 ? 4.648 1.448 -8.632 1.00 97.50 185 SER A CA 1
ATOM 1495 C C . SER A 1 185 ? 5.929 0.617 -8.774 1.00 97.50 185 SER A C 1
ATOM 1497 O O . SER A 1 185 ? 6.763 0.895 -9.640 1.00 97.50 185 SER A O 1
ATOM 1499 N N . ALA A 1 186 ? 6.103 -0.420 -7.948 1.00 97.81 186 ALA A N 1
ATOM 1500 C CA . ALA A 1 186 ? 7.243 -1.329 -8.021 1.00 97.81 186 ALA A CA 1
ATOM 1501 C C . ALA A 1 186 ? 7.203 -2.203 -9.285 1.00 97.81 186 ALA A C 1
ATOM 1503 O O . ALA A 1 186 ? 8.233 -2.344 -9.945 1.00 97.81 186 ALA A O 1
ATOM 1504 N N . VAL A 1 187 ? 6.032 -2.733 -9.662 1.00 98.12 187 VAL A N 1
ATOM 1505 C CA . VAL A 1 187 ? 5.846 -3.486 -10.914 1.00 98.12 187 VAL A CA 1
ATOM 1506 C C . VAL A 1 187 ? 6.170 -2.602 -12.118 1.00 98.12 187 VAL A C 1
ATOM 1508 O O . VAL A 1 187 ? 7.037 -2.973 -12.908 1.00 98.12 187 VAL A O 1
ATOM 1511 N N . HIS A 1 188 ? 5.601 -1.397 -12.205 1.00 97.94 188 HIS A N 1
ATOM 1512 C CA . HIS A 1 188 ? 5.929 -0.453 -13.278 1.00 97.94 188 HIS A CA 1
ATOM 1513 C C . HIS A 1 188 ? 7.408 -0.050 -13.295 1.00 97.94 188 HIS A C 1
ATOM 1515 O O . HIS A 1 188 ? 8.000 0.094 -14.361 1.00 97.94 188 HIS A O 1
ATOM 1521 N N . THR A 1 189 ? 8.053 0.089 -12.134 1.00 98.06 189 THR A N 1
ATOM 1522 C CA . THR A 1 189 ? 9.501 0.350 -12.069 1.00 98.06 189 THR A CA 1
ATOM 1523 C C . THR A 1 189 ? 10.308 -0.827 -12.627 1.00 98.06 189 THR A C 1
ATOM 1525 O O . THR A 1 189 ? 11.262 -0.613 -13.374 1.00 98.06 189 THR A O 1
ATOM 1528 N N . VAL A 1 190 ? 9.915 -2.069 -12.328 1.00 98.12 190 VAL A N 1
ATOM 1529 C CA . VAL A 1 190 ? 10.543 -3.280 -12.886 1.00 98.12 190 VAL A CA 1
ATOM 1530 C C . VAL A 1 190 ? 10.321 -3.384 -14.399 1.00 98.12 190 VAL A C 1
ATOM 1532 O O . VAL A 1 190 ? 11.266 -3.707 -15.121 1.00 98.12 190 VAL A O 1
ATOM 1535 N N . GLU A 1 191 ? 9.124 -3.067 -14.896 1.00 97.31 191 GLU A N 1
ATOM 1536 C CA . GLU A 1 191 ? 8.823 -3.002 -16.334 1.00 97.31 191 GLU A CA 1
ATOM 1537 C C . GLU A 1 191 ? 9.676 -1.938 -17.036 1.00 97.31 191 GLU A C 1
ATOM 1539 O O . GLU A 1 191 ? 10.384 -2.255 -17.991 1.00 97.31 191 GLU A O 1
ATOM 1544 N N . ASN A 1 192 ? 9.717 -0.714 -16.501 1.00 97.25 192 ASN A N 1
ATOM 1545 C CA . ASN A 1 192 ? 10.539 0.380 -17.025 1.00 97.25 192 ASN A CA 1
ATOM 1546 C C . ASN A 1 192 ? 12.038 0.022 -17.060 1.00 97.25 192 ASN A C 1
ATOM 1548 O O . ASN A 1 192 ? 12.731 0.350 -18.024 1.00 97.25 192 ASN A O 1
ATOM 1552 N N . ILE A 1 193 ? 12.550 -0.684 -16.044 1.00 97.62 193 ILE A N 1
ATOM 1553 C CA . ILE A 1 193 ? 13.940 -1.173 -16.019 1.00 97.62 193 ILE A CA 1
ATOM 1554 C C . ILE A 1 193 ? 1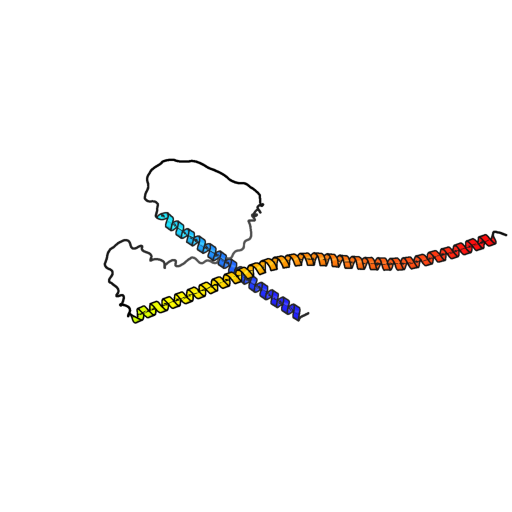4.161 -2.279 -17.062 1.00 97.62 193 ILE A C 1
ATOM 1556 O O . ILE A 1 193 ? 15.194 -2.287 -17.736 1.00 97.62 193 ILE A O 1
ATOM 1560 N N . ARG A 1 194 ? 13.220 -3.219 -17.219 1.00 97.62 194 ARG A N 1
ATOM 1561 C CA . ARG A 1 194 ? 13.303 -4.284 -18.234 1.00 97.62 194 ARG A CA 1
ATOM 1562 C C . ARG A 1 194 ? 13.335 -3.691 -19.643 1.00 97.62 194 ARG A C 1
ATOM 1564 O O . ARG A 1 194 ? 14.209 -4.043 -20.435 1.00 97.62 194 ARG A O 1
ATOM 1571 N N . ASP A 1 195 ? 12.423 -2.773 -19.925 1.00 97.69 195 ASP A N 1
ATOM 1572 C CA . ASP A 1 195 ? 12.255 -2.184 -21.250 1.00 97.69 195 ASP A CA 1
ATOM 1573 C C . ASP A 1 195 ? 13.393 -1.193 -21.557 1.00 97.69 195 ASP A C 1
ATOM 1575 O O . ASP A 1 195 ? 13.902 -1.161 -22.679 1.00 97.69 195 ASP A O 1
ATOM 1579 N N . GLY A 1 196 ? 13.894 -0.471 -20.547 1.00 97.12 196 GLY A N 1
ATOM 1580 C CA . GLY A 1 196 ? 15.115 0.334 -20.648 1.00 97.12 196 GLY A CA 1
ATOM 1581 C C . GLY A 1 196 ? 16.369 -0.501 -20.943 1.00 97.12 196 GLY A C 1
ATOM 1582 O O . GLY A 1 196 ? 17.174 -0.121 -21.794 1.00 97.12 196 GLY A O 1
ATOM 1583 N N . ASN A 1 197 ? 16.525 -1.671 -20.313 1.00 97.44 197 ASN A N 1
ATOM 1584 C CA . ASN A 1 197 ? 17.625 -2.598 -20.617 1.00 97.44 197 ASN A CA 1
ATOM 1585 C C . ASN A 1 197 ? 17.574 -3.112 -22.065 1.00 97.44 197 ASN A C 1
ATOM 1587 O O . ASN A 1 197 ? 18.615 -3.239 -22.715 1.00 97.44 197 ASN A O 1
ATOM 1591 N N . GLU A 1 198 ? 16.378 -3.381 -22.590 1.00 96.56 198 GLU A N 1
ATOM 1592 C CA . GLU A 1 198 ? 16.210 -3.809 -23.979 1.00 96.56 198 GLU A CA 1
ATOM 1593 C C . GLU A 1 198 ? 16.504 -2.662 -24.966 1.00 96.56 198 GLU A C 1
ATOM 1595 O O . GLU A 1 198 ? 17.237 -2.864 -25.936 1.00 96.56 198 GLU A O 1
ATOM 1600 N N . GLN A 1 199 ? 16.079 -1.428 -24.669 1.00 96.19 199 GLN A N 1
ATOM 1601 C CA . GLN A 1 199 ? 16.477 -0.242 -25.443 1.00 96.19 199 GLN A CA 1
ATOM 1602 C C . GLN A 1 199 ? 18.002 -0.032 -25.456 1.00 96.19 199 GLN A C 1
ATOM 1604 O O . GLN A 1 199 ? 18.571 0.265 -26.508 1.00 96.19 199 GLN A O 1
ATOM 1609 N N . ILE A 1 200 ? 18.690 -0.240 -24.325 1.00 95.38 200 ILE A N 1
ATOM 1610 C CA . ILE A 1 200 ? 20.162 -0.179 -24.247 1.00 95.38 200 ILE A CA 1
ATOM 1611 C C . ILE A 1 200 ? 20.799 -1.246 -25.150 1.00 95.38 200 ILE A C 1
ATOM 1613 O O . ILE A 1 200 ? 21.712 -0.933 -25.921 1.00 95.38 200 ILE A O 1
ATOM 1617 N N . ARG A 1 201 ? 20.307 -2.493 -25.113 1.00 94.75 201 ARG A N 1
ATOM 1618 C CA . ARG A 1 201 ? 20.788 -3.574 -25.992 1.00 94.75 201 ARG A CA 1
ATOM 1619 C C . ARG A 1 201 ? 20.611 -3.217 -27.472 1.00 94.75 201 ARG A C 1
ATOM 1621 O O . ARG A 1 201 ? 21.564 -3.347 -28.245 1.00 94.75 201 ARG A O 1
ATOM 1628 N N . GLN A 1 202 ? 19.436 -2.724 -27.859 1.00 93.75 202 GLN A N 1
ATOM 1629 C CA . GLN A 1 202 ? 19.149 -2.317 -29.238 1.00 93.75 202 GLN A CA 1
ATOM 1630 C C . GLN A 1 202 ? 20.016 -1.131 -29.682 1.00 93.75 202 GLN A C 1
ATOM 1632 O O . GLN A 1 202 ? 20.545 -1.136 -30.795 1.00 93.75 202 GLN A O 1
ATOM 1637 N N . ALA A 1 203 ? 20.247 -0.148 -28.807 1.00 91.50 203 ALA A N 1
ATOM 1638 C CA . ALA A 1 203 ? 21.139 0.976 -29.086 1.00 91.50 203 ALA A CA 1
ATOM 1639 C C . ALA A 1 203 ? 22.587 0.517 -29.351 1.00 91.50 203 ALA A C 1
ATOM 1641 O O . ALA A 1 203 ? 23.214 0.989 -30.302 1.00 91.50 203 ALA A O 1
ATOM 1642 N N . ILE A 1 204 ? 23.101 -0.444 -28.573 1.00 87.81 204 ILE A N 1
ATOM 1643 C CA . ILE A 1 204 ? 24.434 -1.040 -28.780 1.00 87.81 204 ILE A CA 1
ATOM 1644 C C . ILE A 1 204 ? 24.511 -1.770 -30.133 1.00 87.81 204 ILE A C 1
ATOM 1646 O O . ILE A 1 204 ? 25.480 -1.591 -30.876 1.00 87.81 204 ILE A O 1
ATOM 1650 N N . GLN A 1 205 ? 23.485 -2.544 -30.494 1.00 87.38 205 GLN A N 1
ATOM 1651 C CA . GLN A 1 205 ? 23.441 -3.252 -31.778 1.00 87.38 205 GLN A CA 1
ATOM 1652 C C . GLN A 1 205 ? 23.368 -2.279 -32.971 1.00 87.38 205 GLN A C 1
ATOM 1654 O O . GLN A 1 205 ? 24.123 -2.416 -33.937 1.00 87.38 205 GLN A O 1
ATOM 1659 N N . ASN A 1 206 ? 22.543 -1.233 -32.873 1.00 88.75 206 ASN A N 1
ATOM 1660 C CA . ASN A 1 206 ? 22.434 -0.187 -33.893 1.00 88.75 206 ASN A CA 1
ATOM 1661 C C . ASN A 1 206 ? 23.736 0.622 -34.051 1.00 88.75 206 ASN A C 1
ATOM 1663 O O . ASN A 1 206 ? 24.116 0.971 -35.172 1.00 88.75 206 ASN A O 1
ATOM 1667 N N . MET A 1 207 ? 24.465 0.876 -32.956 1.00 86.38 207 MET A N 1
ATOM 1668 C CA . MET A 1 207 ? 25.793 1.510 -32.990 1.00 86.38 207 MET A CA 1
ATOM 1669 C C . MET A 1 207 ? 26.807 0.694 -33.805 1.00 86.38 207 MET A C 1
ATOM 1671 O O . MET A 1 207 ? 27.609 1.283 -34.532 1.00 86.38 207 MET A O 1
ATOM 1675 N N . ALA A 1 208 ? 26.771 -0.641 -33.722 1.00 83.38 208 ALA A N 1
ATOM 1676 C CA . ALA A 1 208 ? 27.632 -1.507 -34.528 1.00 83.38 208 ALA A CA 1
ATOM 1677 C C . ALA A 1 208 ? 27.260 -1.443 -36.020 1.00 83.38 208 ALA A C 1
ATOM 1679 O O . ALA A 1 208 ? 28.127 -1.173 -36.855 1.00 83.38 208 ALA A O 1
ATOM 1680 N N . SER A 1 209 ? 25.972 -1.582 -36.356 1.00 85.00 209 SER A N 1
ATOM 1681 C CA . SER A 1 209 ? 25.493 -1.509 -37.747 1.00 85.00 209 SER A CA 1
ATOM 1682 C C . SER A 1 209 ? 25.804 -0.161 -38.410 1.00 85.00 209 SER A C 1
ATOM 1684 O O . SER A 1 209 ? 26.245 -0.124 -39.561 1.00 85.00 209 SER A O 1
ATOM 1686 N N . ARG A 1 210 ? 25.685 0.955 -37.673 1.00 87.88 210 ARG A N 1
ATOM 1687 C CA . ARG A 1 210 ? 26.051 2.297 -38.164 1.00 87.88 210 ARG A CA 1
ATOM 1688 C C . ARG A 1 210 ? 27.519 2.390 -38.597 1.00 87.88 210 ARG A C 1
ATOM 1690 O O . ARG A 1 210 ? 27.810 3.064 -39.583 1.00 87.88 210 ARG A O 1
ATOM 1697 N N . ARG A 1 211 ? 28.442 1.722 -37.891 1.00 91.62 211 ARG A N 1
ATOM 1698 C CA . ARG A 1 211 ? 29.877 1.712 -38.242 1.00 91.62 211 ARG A CA 1
ATOM 1699 C C . ARG A 1 211 ? 30.131 0.971 -39.554 1.00 91.62 211 ARG A C 1
ATOM 1701 O O . ARG A 1 211 ? 30.886 1.471 -40.381 1.00 91.62 211 ARG A O 1
ATOM 1708 N N . VAL A 1 212 ? 29.472 -0.171 -39.766 1.00 91.19 212 VAL A N 1
ATOM 1709 C CA . VAL A 1 212 ? 29.594 -0.957 -41.009 1.00 91.19 212 VAL A CA 1
ATOM 1710 C C . VAL A 1 212 ? 29.097 -0.156 -42.215 1.00 91.19 212 VAL A C 1
ATOM 1712 O O . VAL A 1 212 ? 29.797 -0.075 -43.222 1.00 91.19 212 VAL A O 1
ATOM 1715 N N . ILE A 1 213 ? 27.939 0.503 -42.090 1.00 90.81 213 ILE A N 1
ATOM 1716 C CA . ILE A 1 213 ? 27.375 1.359 -43.149 1.00 90.81 213 ILE A CA 1
ATOM 1717 C C . ILE A 1 213 ? 28.324 2.522 -43.479 1.00 90.81 213 ILE A C 1
ATOM 1719 O O . ILE A 1 213 ? 28.578 2.795 -44.649 1.00 90.81 213 ILE A O 1
ATOM 1723 N N . LEU A 1 214 ? 28.898 3.179 -42.464 1.00 91.06 214 LEU A N 1
ATOM 1724 C CA . LEU A 1 214 ? 29.839 4.286 -42.661 1.00 91.06 214 LEU A CA 1
ATOM 1725 C C . LEU A 1 214 ? 31.104 3.831 -43.411 1.00 91.06 214 LEU A C 1
ATOM 1727 O O . LEU A 1 214 ? 31.503 4.485 -44.375 1.00 91.06 214 LEU A O 1
ATOM 1731 N N . LEU A 1 215 ? 31.703 2.700 -43.021 1.00 93.62 215 LEU A N 1
ATOM 1732 C CA . LEU A 1 215 ? 32.877 2.147 -43.710 1.00 93.62 215 LEU A CA 1
ATOM 1733 C C . LEU A 1 215 ? 32.569 1.760 -45.163 1.00 93.62 215 LEU A C 1
ATOM 1735 O O . LEU A 1 215 ? 33.366 2.065 -46.048 1.00 93.62 215 LEU A O 1
ATOM 1739 N N . PHE A 1 216 ? 31.406 1.157 -45.425 1.00 94.12 216 PHE A N 1
ATOM 1740 C CA . PHE A 1 216 ? 30.960 0.857 -46.787 1.00 94.12 216 PHE A CA 1
ATOM 1741 C C . PHE A 1 216 ? 30.863 2.130 -47.645 1.00 94.12 216 PHE A C 1
ATOM 1743 O O . PHE A 1 216 ? 31.421 2.172 -48.742 1.00 94.12 216 PHE A O 1
ATOM 1750 N N . CYS A 1 217 ? 30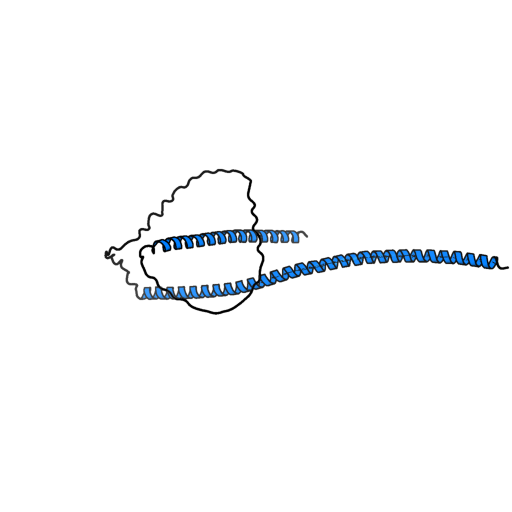.247 3.196 -47.122 1.00 93.44 217 CYS A N 1
ATOM 1751 C CA . CYS A 1 217 ? 30.179 4.484 -47.815 1.00 93.44 217 CYS A CA 1
ATOM 1752 C C . CYS A 1 217 ? 31.568 5.077 -48.098 1.00 93.44 217 CYS A C 1
ATOM 1754 O O . CYS A 1 217 ? 31.789 5.564 -49.203 1.00 93.44 217 CYS A O 1
ATOM 1756 N N . ILE A 1 218 ? 32.520 5.009 -47.156 1.00 93.75 218 ILE A N 1
ATOM 1757 C CA . ILE A 1 218 ? 33.898 5.488 -47.387 1.00 93.75 218 ILE A CA 1
ATOM 1758 C C . ILE A 1 218 ? 34.571 4.708 -48.521 1.00 93.75 218 ILE A C 1
ATOM 1760 O O . ILE A 1 218 ? 35.187 5.325 -49.388 1.00 93.75 218 ILE A O 1
ATOM 1764 N N . ILE A 1 219 ? 34.439 3.378 -48.548 1.00 94.50 219 ILE A N 1
ATOM 1765 C CA . ILE A 1 219 ? 35.038 2.532 -49.593 1.00 94.50 219 ILE A CA 1
ATOM 1766 C C . ILE A 1 219 ? 34.469 2.905 -50.969 1.00 94.50 219 ILE A C 1
ATOM 1768 O O . ILE A 1 219 ? 35.231 3.157 -51.902 1.00 94.50 219 ILE A O 1
ATOM 1772 N N . VAL A 1 220 ? 33.141 3.018 -51.085 1.00 95.62 220 VAL A N 1
ATOM 1773 C CA . VAL A 1 220 ? 32.471 3.405 -52.340 1.00 95.62 220 VAL A CA 1
ATOM 1774 C C . VAL A 1 220 ? 32.860 4.821 -52.777 1.00 95.62 220 VAL A C 1
ATOM 1776 O O . VAL A 1 220 ? 33.149 5.033 -53.955 1.00 95.62 220 VAL A O 1
ATOM 1779 N N . LEU A 1 221 ? 32.925 5.786 -51.854 1.00 93.31 221 LEU A N 1
ATOM 1780 C CA . LEU A 1 221 ? 33.361 7.155 -52.158 1.00 93.31 221 LEU A CA 1
ATOM 1781 C C . LEU A 1 221 ? 34.831 7.209 -52.588 1.00 93.31 221 LEU A C 1
ATOM 1783 O O . LEU A 1 221 ? 35.146 7.902 -53.548 1.00 93.31 221 LEU A O 1
ATOM 1787 N N . THR A 1 222 ? 35.713 6.442 -51.943 1.00 94.06 222 THR A N 1
ATOM 1788 C CA . THR A 1 222 ? 37.134 6.357 -52.322 1.00 94.06 222 THR A CA 1
ATOM 1789 C C . THR A 1 222 ? 37.294 5.798 -53.731 1.00 94.06 222 THR A C 1
ATOM 1791 O O . THR A 1 222 ? 38.028 6.373 -54.527 1.00 94.06 222 THR A O 1
ATOM 1794 N N . PHE A 1 223 ? 36.564 4.732 -54.081 1.00 93.12 223 PHE A N 1
ATOM 1795 C CA . PHE A 1 223 ? 36.563 4.223 -55.454 1.00 93.12 223 PHE A CA 1
ATOM 1796 C C . PHE A 1 223 ? 35.959 5.221 -56.443 1.00 93.12 223 PHE A C 1
ATOM 1798 O O . PHE A 1 223 ? 36.513 5.403 -57.519 1.00 93.12 223 PHE A O 1
ATOM 1805 N N . THR A 1 224 ? 34.866 5.900 -56.085 1.00 92.50 224 THR A N 1
ATOM 1806 C CA . THR A 1 224 ? 34.250 6.922 -56.947 1.00 92.50 224 THR A CA 1
ATOM 1807 C C . THR A 1 224 ? 35.233 8.056 -57.233 1.00 92.50 224 THR A C 1
ATOM 1809 O O . THR A 1 224 ? 35.361 8.456 -58.383 1.00 92.50 224 THR A O 1
ATOM 1812 N N . LEU A 1 225 ? 35.974 8.525 -56.223 1.00 87.44 225 LEU A N 1
ATOM 1813 C CA . LEU A 1 225 ? 37.024 9.532 -56.392 1.00 87.44 225 LEU A CA 1
ATOM 1814 C C . LEU A 1 225 ? 38.210 9.003 -57.206 1.00 87.44 225 LEU A C 1
ATOM 1816 O O . LEU A 1 225 ? 38.668 9.714 -58.087 1.00 87.44 225 LEU A O 1
ATOM 1820 N N . LEU A 1 226 ? 38.657 7.762 -56.983 1.00 87.94 226 LEU A N 1
ATOM 1821 C CA . LEU A 1 226 ? 39.722 7.136 -57.778 1.00 87.94 226 LEU A CA 1
ATOM 1822 C C . LEU A 1 226 ? 39.331 7.023 -59.260 1.00 87.94 226 LEU A C 1
ATOM 1824 O O . LEU A 1 226 ? 40.139 7.310 -60.136 1.00 87.94 226 LEU A O 1
ATOM 1828 N N . PHE A 1 227 ? 38.088 6.631 -59.551 1.00 84.75 227 PHE A N 1
ATOM 1829 C CA . PHE A 1 227 ? 37.576 6.593 -60.919 1.00 84.75 227 PHE A CA 1
ATOM 1830 C C . PHE A 1 227 ? 37.375 7.993 -61.503 1.00 84.75 227 PHE A C 1
ATOM 1832 O O . PHE A 1 227 ? 37.580 8.154 -62.698 1.00 84.75 227 PHE A O 1
ATOM 1839 N N . LEU A 1 228 ? 37.012 8.999 -60.701 1.00 83.81 228 LEU A N 1
ATOM 1840 C CA . LEU A 1 228 ? 36.883 10.384 -61.165 1.00 83.81 228 LEU A CA 1
ATOM 1841 C C . LEU A 1 228 ? 38.251 11.003 -61.499 1.00 83.81 228 LEU A C 1
ATOM 1843 O O . LEU A 1 228 ? 38.385 11.654 -62.528 1.00 83.81 228 LEU A O 1
ATOM 1847 N N . ASP A 1 229 ? 39.256 10.743 -60.660 1.00 81.75 229 ASP A N 1
ATOM 1848 C CA . ASP A 1 229 ? 40.660 11.132 -60.846 1.00 81.75 229 ASP A CA 1
ATOM 1849 C C . ASP A 1 229 ? 41.255 10.444 -62.088 1.00 81.75 229 ASP A C 1
ATOM 1851 O O . ASP A 1 229 ? 41.876 11.083 -62.930 1.00 81.75 229 ASP A O 1
ATOM 1855 N N . TRP A 1 230 ? 40.952 9.155 -62.290 1.00 78.00 230 TRP A N 1
ATOM 1856 C CA . TRP A 1 230 ? 41.370 8.403 -63.480 1.00 78.00 230 TRP A CA 1
ATOM 1857 C C . TRP A 1 230 ? 40.573 8.736 -64.760 1.00 78.00 230 TRP A C 1
ATOM 1859 O O . TRP A 1 230 ? 41.021 8.424 -65.862 1.00 78.00 230 TRP A O 1
ATOM 1869 N N . TYR A 1 231 ? 39.399 9.364 -64.636 1.00 74.12 231 TYR A N 1
ATOM 1870 C CA . TYR A 1 231 ? 38.551 9.797 -65.758 1.00 74.12 231 TYR A CA 1
ATOM 1871 C C . TYR A 1 231 ? 38.764 11.276 -66.139 1.00 74.12 231 TYR A C 1
ATOM 1873 O O . TYR A 1 231 ? 38.184 11.746 -67.119 1.00 74.12 231 TYR A O 1
ATOM 1881 N N . ASN A 1 232 ? 39.608 12.006 -65.404 1.00 67.31 232 ASN A N 1
ATOM 1882 C CA . ASN A 1 232 ? 39.986 13.387 -65.695 1.00 67.31 232 ASN A CA 1
ATOM 1883 C C . ASN A 1 232 ? 41.478 13.467 -66.106 1.00 67.31 232 ASN A C 1
ATOM 1885 O O . ASN A 1 232 ? 42.314 13.783 -65.256 1.00 67.31 232 ASN A O 1
ATOM 1889 N N . PRO A 1 233 ? 41.814 13.152 -67.376 1.00 62.66 233 PRO A N 1
ATOM 1890 C CA . PRO A 1 233 ? 43.182 13.211 -67.903 1.00 62.66 233 PRO A CA 1
ATOM 1891 C C . PRO A 1 233 ? 43.730 14.641 -68.058 1.00 62.66 233 PRO A C 1
ATOM 1893 O O . PRO A 1 233 ? 42.919 15.577 -68.248 1.00 62.66 233 PRO A O 1
#